Protein AF-A0A4Q4W557-F1 (afdb_monomer_lite)

Sequence (252 aa):
MGNPMLKGLLASLAVTHQTFASQSTYNLTLHLPSQRPTWAQKLSPHLAGFSLETDRWPDWAGWEIGKPNEFFNQLLLNFAERTGHMPFLRVGANFEDRGSVDLGLQVMNATYPDPTDNVPNPEADHIYIGRDWYALLGNLPAGTPFMWGLNLKYLDKAETVAHARLLAQAFQGERANLTKHVKLANVEIGNEPDFYDPTRSGIQGPYGKPLNNLIFDLNIYVGNWCFQVLTAGTSRLQMLPRTAFIQEPSFI

Secondary structure (DSSP, 8-state):
---------------------------PPP---SS--TTPPPPPTTSSEEEEESTTHHHHH-SBTTB--HHHHHHHHHHHHHHSSPPEEEEESGGGGTEEE-TTSSSEEEE-PPPBTTBSSPPPSEEEE-TTTGGGGGGSPTT-EEEEEE---TT-HHHHHHHHHHHHHHHTSTTHHHHTTSEEEEEEESS-GGG-STT--STTS------TT----HHHHSTTEEEE---SS----EEEEGGG---PPPP-

Structure (mmCIF, N/CA/C/O backbone):
data_AF-A0A4Q4W557-F1
#
_entry.id   AF-A0A4Q4W557-F1
#
loop_
_atom_site.group_PDB
_atom_site.id
_atom_site.type_symbol
_atom_site.label_atom_id
_atom_site.label_alt_id
_atom_site.label_comp_id
_atom_site.label_asym_id
_atom_site.label_entity_id
_atom_site.label_seq_id
_atom_site.pdbx_PDB_ins_code
_atom_site.Cartn_x
_atom_site.Cartn_y
_atom_site.Cartn_z
_atom_site.occupancy
_atom_site.B_iso_or_equiv
_atom_site.auth_seq_id
_atom_site.auth_comp_id
_atom_site.auth_asym_id
_atom_site.auth_atom_id
_atom_site.pdbx_PDB_model_num
ATOM 1 N N . MET A 1 1 ? 61.981 75.954 0.471 1.00 42.72 1 MET A N 1
ATOM 2 C CA . MET A 1 1 ? 60.928 75.003 0.888 1.00 42.72 1 MET A CA 1
ATOM 3 C C . MET A 1 1 ? 60.300 74.430 -0.372 1.00 42.72 1 MET A C 1
ATOM 5 O O . MET A 1 1 ? 59.695 75.184 -1.115 1.00 42.72 1 MET A O 1
ATOM 9 N N . GLY A 1 2 ? 60.534 73.149 -0.657 1.00 39.25 2 GLY A N 1
ATOM 10 C CA . GLY A 1 2 ? 60.068 72.463 -1.868 1.00 39.25 2 GLY A CA 1
ATOM 11 C C . GLY A 1 2 ? 60.659 71.056 -1.907 1.00 39.25 2 GLY A C 1
ATOM 12 O O . GLY A 1 2 ? 61.724 70.850 -2.474 1.00 39.25 2 GLY A O 1
ATOM 13 N N . ASN A 1 3 ? 60.025 70.148 -1.163 1.00 35.88 3 ASN A N 1
ATOM 14 C CA . ASN A 1 3 ? 60.397 68.738 -0.976 1.00 35.88 3 ASN A CA 1
ATOM 15 C C . ASN A 1 3 ? 59.994 67.899 -2.226 1.00 35.88 3 ASN A C 1
ATOM 17 O O . ASN A 1 3 ? 59.341 68.442 -3.114 1.00 35.88 3 ASN A O 1
ATOM 21 N N . PRO A 1 4 ? 60.391 66.620 -2.368 1.00 45.53 4 PRO A N 1
ATOM 22 C CA . PRO A 1 4 ? 61.105 66.098 -3.524 1.00 45.53 4 PRO A CA 1
ATOM 23 C C . PRO A 1 4 ? 60.254 65.092 -4.330 1.00 45.53 4 PRO A C 1
ATOM 25 O O . PRO A 1 4 ? 59.098 64.827 -4.021 1.00 45.53 4 PRO A O 1
ATOM 28 N N . MET A 1 5 ? 60.895 64.443 -5.304 1.00 36.19 5 MET A N 1
ATOM 29 C CA . MET A 1 5 ? 60.493 63.154 -5.890 1.00 36.19 5 MET A CA 1
ATOM 30 C C . MET A 1 5 ? 59.328 63.173 -6.884 1.00 36.19 5 MET A C 1
ATOM 32 O O . MET A 1 5 ? 58.249 62.634 -6.658 1.00 36.19 5 MET A O 1
ATOM 36 N N . LEU A 1 6 ? 59.663 63.612 -8.095 1.00 48.44 6 LEU A N 1
ATOM 37 C CA . LEU A 1 6 ? 59.159 62.984 -9.308 1.00 48.44 6 LEU A CA 1
ATOM 38 C C . LEU A 1 6 ? 59.781 61.573 -9.412 1.00 48.44 6 LEU A C 1
ATOM 40 O O . LEU A 1 6 ? 60.902 61.408 -9.891 1.00 48.44 6 LEU A O 1
ATOM 44 N N . LYS A 1 7 ? 59.086 60.550 -8.910 1.00 41.06 7 LYS A N 1
ATOM 45 C CA . LYS A 1 7 ? 59.353 59.143 -9.241 1.00 41.06 7 LYS A CA 1
ATOM 46 C C . LYS A 1 7 ? 58.040 58.514 -9.673 1.00 41.06 7 LYS A C 1
ATOM 48 O O . LYS A 1 7 ? 57.181 58.222 -8.848 1.00 41.06 7 LYS A O 1
ATOM 53 N N . GLY A 1 8 ? 57.894 58.352 -10.986 1.00 46.44 8 GLY A N 1
ATOM 54 C CA . GLY A 1 8 ? 56.830 57.553 -11.568 1.00 46.44 8 GLY A CA 1
ATOM 55 C C . GLY A 1 8 ? 56.929 56.131 -11.034 1.00 46.44 8 GLY A C 1
ATOM 56 O O . GLY A 1 8 ? 57.924 55.446 -11.264 1.00 46.44 8 GLY A O 1
ATOM 57 N N . LEU A 1 9 ? 55.907 55.711 -10.297 1.00 38.16 9 LEU A N 1
ATOM 58 C CA . LEU A 1 9 ? 55.717 54.323 -9.921 1.00 38.16 9 LEU A CA 1
ATOM 59 C C . LEU A 1 9 ? 54.581 53.783 -10.790 1.00 38.16 9 LEU A C 1
ATOM 61 O O . LEU A 1 9 ? 53.408 54.070 -10.564 1.00 38.16 9 LEU A O 1
ATOM 65 N N . LEU A 1 10 ? 54.957 53.032 -11.824 1.00 42.47 10 LEU A N 1
ATOM 66 C CA . LEU A 1 10 ? 54.070 52.109 -12.519 1.00 42.47 10 LEU A CA 1
ATOM 67 C C . LEU A 1 10 ? 53.635 51.048 -11.501 1.00 42.47 10 LEU A C 1
ATOM 69 O O . LEU A 1 10 ? 54.368 50.098 -11.242 1.00 42.47 10 LEU A O 1
ATOM 73 N N . ALA A 1 11 ? 52.465 51.222 -10.891 1.00 45.81 11 ALA A N 1
ATOM 74 C CA . ALA A 1 11 ? 51.825 50.150 -10.144 1.00 45.81 11 ALA A CA 1
ATOM 75 C C . ALA A 1 11 ? 51.096 49.253 -11.150 1.00 45.81 11 ALA A C 1
ATOM 77 O O . ALA A 1 11 ? 49.978 49.526 -11.581 1.00 45.81 11 ALA A O 1
ATOM 78 N N . SER A 1 12 ? 51.790 48.201 -11.568 1.00 43.91 12 SER A N 1
ATOM 79 C CA . SER A 1 12 ? 51.242 47.058 -12.286 1.00 43.91 12 SER A CA 1
ATOM 80 C C . SER A 1 12 ? 50.041 46.485 -11.530 1.00 43.91 12 SER A C 1
ATOM 82 O O . SER A 1 12 ? 50.202 45.893 -10.461 1.00 43.91 12 SER A O 1
ATOM 84 N N . LEU A 1 13 ? 48.843 46.638 -12.096 1.00 43.19 13 LEU A N 1
ATOM 85 C CA . LEU A 1 13 ? 47.657 45.898 -11.679 1.00 43.19 13 LEU A CA 1
ATOM 86 C C . LEU A 1 13 ? 47.829 44.454 -12.171 1.00 43.19 13 LEU A C 1
ATOM 88 O O . LEU A 1 13 ? 47.444 44.098 -13.284 1.00 43.19 13 LEU A O 1
ATOM 92 N N . ALA A 1 14 ? 48.502 43.629 -11.372 1.00 50.22 14 ALA A N 1
ATOM 93 C CA . ALA A 1 14 ? 48.546 42.197 -11.606 1.00 50.22 14 ALA A CA 1
ATOM 94 C C . ALA A 1 14 ? 47.144 41.640 -11.330 1.00 50.22 14 ALA A C 1
ATOM 96 O O . ALA A 1 14 ? 46.758 41.431 -10.182 1.00 50.22 14 ALA A O 1
ATOM 97 N N . VAL A 1 15 ? 46.367 41.433 -12.394 1.00 52.81 15 VAL A N 1
ATOM 98 C CA . VAL A 1 15 ? 45.179 40.583 -12.354 1.00 52.81 15 VAL A CA 1
ATOM 99 C C . VAL A 1 15 ? 45.666 39.192 -11.965 1.00 52.81 15 VAL A C 1
ATOM 101 O O . VAL A 1 15 ? 46.289 38.494 -12.769 1.00 52.81 15 VAL A O 1
ATOM 104 N N . THR A 1 16 ? 45.417 38.800 -10.718 1.00 52.28 16 THR A N 1
ATOM 105 C CA . THR A 1 16 ? 45.519 37.412 -10.283 1.00 52.28 16 THR A CA 1
ATOM 106 C C . THR A 1 16 ? 44.503 36.613 -11.090 1.00 52.28 16 THR A C 1
ATOM 108 O O . THR A 1 16 ? 43.326 36.528 -10.751 1.00 52.28 16 THR A O 1
ATOM 111 N N . HIS A 1 17 ? 44.960 36.042 -12.205 1.00 51.81 17 HIS A N 1
ATOM 112 C CA . HIS A 1 17 ? 44.262 34.945 -12.850 1.00 51.81 17 HIS A CA 1
ATOM 113 C C . HIS A 1 17 ? 44.222 33.822 -11.821 1.00 51.81 17 HIS A C 1
ATOM 115 O O . HIS A 1 17 ? 45.239 33.181 -11.553 1.00 51.81 17 HIS A O 1
ATOM 121 N N . GLN A 1 18 ? 43.061 33.625 -11.198 1.00 56.09 18 GLN A N 1
ATOM 122 C CA . GLN A 1 18 ? 42.782 32.380 -10.507 1.00 56.09 18 GLN A CA 1
ATOM 123 C C . GLN A 1 18 ? 42.937 31.289 -11.563 1.00 56.09 18 GLN A C 1
ATOM 125 O O . GLN A 1 18 ? 42.138 31.184 -12.493 1.00 56.09 18 GLN A O 1
ATOM 130 N N . THR A 1 19 ? 44.025 30.532 -11.478 1.00 56.84 19 THR A N 1
ATOM 131 C CA . THR A 1 19 ? 44.186 29.313 -12.253 1.00 56.84 19 THR A CA 1
ATOM 132 C C . THR A 1 19 ? 43.082 28.383 -11.786 1.00 56.84 19 THR A C 1
ATOM 134 O O . THR A 1 19 ? 43.175 27.810 -10.700 1.00 56.84 19 THR A O 1
ATOM 137 N N . PHE A 1 20 ? 42.013 28.278 -12.573 1.00 61.34 20 PHE A N 1
ATOM 138 C CA . PHE A 1 20 ? 41.072 27.178 -12.450 1.00 61.34 20 PHE A CA 1
ATOM 139 C C . PHE A 1 20 ? 41.903 25.897 -12.433 1.00 61.34 20 PHE A C 1
ATOM 141 O O . PHE A 1 20 ? 42.689 25.650 -13.352 1.00 61.34 20 PHE A O 1
ATOM 148 N N . ALA A 1 21 ? 41.810 25.142 -11.338 1.00 62.78 21 ALA A N 1
ATOM 149 C CA . ALA A 1 21 ? 42.475 23.858 -11.226 1.00 62.78 21 ALA A CA 1
ATOM 150 C C . ALA A 1 21 ? 42.093 23.026 -12.454 1.00 62.78 21 ALA A C 1
ATOM 152 O O . ALA A 1 21 ? 40.910 22.901 -12.772 1.00 62.78 21 ALA A O 1
ATOM 153 N N . SER A 1 22 ? 43.100 22.512 -13.162 1.00 63.03 22 SER A N 1
ATOM 154 C CA . SER A 1 22 ? 42.899 21.614 -14.295 1.00 63.03 22 SER A CA 1
ATOM 155 C C . SER A 1 22 ? 42.067 20.429 -13.812 1.00 63.03 22 SER A C 1
ATOM 157 O O . SER A 1 22 ? 42.543 19.598 -13.033 1.00 63.03 22 SER A O 1
ATOM 159 N N . GLN A 1 23 ? 40.792 20.404 -14.197 1.00 66.31 23 GLN A N 1
ATOM 160 C CA . GLN A 1 23 ? 39.881 19.332 -13.843 1.00 66.31 23 GLN A CA 1
ATOM 161 C C . GLN A 1 23 ? 40.427 18.074 -14.515 1.00 66.31 23 GLN A C 1
ATOM 163 O O . GLN A 1 23 ? 40.502 17.995 -15.739 1.00 66.31 23 GLN A O 1
ATOM 168 N N . SER A 1 24 ? 40.911 17.128 -13.712 1.00 72.88 24 SER A N 1
ATOM 169 C CA . SER A 1 24 ? 41.521 15.907 -14.227 1.00 72.88 24 SER A CA 1
ATOM 170 C C . SER A 1 24 ? 40.472 15.137 -15.028 1.00 72.88 24 SER A C 1
ATOM 172 O O . SER A 1 24 ? 39.503 14.626 -14.473 1.00 72.88 24 SER A O 1
ATOM 174 N N . THR A 1 25 ? 40.633 15.098 -16.348 1.00 75.62 25 THR A N 1
ATOM 175 C CA . THR A 1 25 ? 39.776 14.316 -17.237 1.00 75.62 25 THR A CA 1
ATOM 176 C C . THR A 1 25 ? 40.202 12.858 -17.158 1.00 75.62 25 THR A C 1
ATOM 178 O O . THR A 1 25 ? 41.288 12.499 -17.616 1.00 75.62 25 THR A O 1
ATOM 181 N N . TYR A 1 26 ? 39.357 12.012 -16.578 1.00 79.75 26 TYR A N 1
ATOM 182 C CA . TYR A 1 26 ? 39.556 10.568 -16.583 1.00 79.75 26 TYR A CA 1
ATOM 183 C C . TYR A 1 26 ? 38.830 9.965 -17.785 1.00 79.75 26 TYR A C 1
ATOM 185 O O . TYR A 1 26 ? 37.609 10.056 -17.890 1.00 79.75 26 TYR A O 1
ATOM 193 N N . ASN A 1 27 ? 39.579 9.324 -18.683 1.00 82.94 27 ASN A N 1
ATOM 194 C CA . ASN A 1 27 ? 39.002 8.541 -19.772 1.00 82.94 27 ASN A CA 1
ATOM 195 C C . ASN A 1 27 ? 38.704 7.128 -19.264 1.00 82.94 27 ASN A C 1
ATOM 197 O O . ASN A 1 27 ? 39.602 6.294 -19.158 1.00 82.94 27 ASN A O 1
ATOM 201 N N . LEU A 1 28 ? 37.439 6.862 -18.945 1.00 87.75 28 LEU A N 1
ATOM 202 C CA . LEU A 1 28 ? 36.960 5.524 -18.610 1.00 87.75 28 LEU A CA 1
ATOM 203 C C . LEU A 1 28 ? 36.432 4.841 -19.875 1.00 87.75 28 LEU A C 1
ATOM 205 O O . LEU A 1 28 ? 35.472 5.308 -20.481 1.00 87.75 28 LEU A O 1
ATOM 209 N N . THR A 1 29 ? 37.034 3.714 -20.255 1.00 90.50 29 THR A N 1
ATOM 210 C CA . THR A 1 29 ? 36.484 2.838 -21.300 1.00 90.50 29 THR A CA 1
ATOM 211 C C . THR A 1 29 ? 35.717 1.700 -20.638 1.00 90.50 29 THR A C 1
ATOM 213 O O . THR A 1 29 ? 36.294 0.905 -19.899 1.00 90.50 29 THR A O 1
ATOM 216 N N . LEU A 1 30 ? 34.411 1.621 -20.894 1.00 89.19 30 LEU A N 1
ATOM 217 C CA . LEU A 1 30 ? 33.560 0.523 -20.439 1.00 89.19 30 LEU A CA 1
ATOM 218 C C . LEU A 1 30 ? 33.470 -0.537 -21.541 1.00 89.19 30 LEU A C 1
ATOM 220 O O . LEU A 1 30 ? 32.957 -0.269 -22.626 1.00 89.19 30 LEU A O 1
ATOM 224 N N . HIS A 1 31 ? 33.942 -1.750 -21.260 1.00 88.50 31 HIS A N 1
ATOM 225 C CA . HIS A 1 31 ? 33.775 -2.893 -22.156 1.00 88.50 31 HIS A CA 1
ATOM 226 C C . HIS A 1 31 ? 32.487 -3.637 -21.798 1.00 88.50 31 HIS A C 1
ATOM 228 O O . HIS A 1 31 ? 32.421 -4.322 -20.778 1.00 88.50 31 HIS A O 1
ATOM 234 N N . LEU A 1 32 ? 31.459 -3.508 -22.637 1.00 89.94 32 LEU A N 1
ATOM 235 C CA . LEU A 1 32 ? 30.237 -4.295 -22.494 1.00 89.94 32 LEU A CA 1
ATOM 236 C C . LEU A 1 32 ? 30.450 -5.679 -23.126 1.00 89.94 32 LEU A C 1
ATOM 238 O O . LEU A 1 32 ? 30.915 -5.757 -24.266 1.00 89.94 32 LEU A O 1
ATOM 242 N N . PRO A 1 33 ? 30.131 -6.777 -22.422 1.00 90.44 33 PRO A N 1
ATOM 243 C CA . PRO A 1 33 ? 30.265 -8.107 -22.991 1.00 90.44 33 PRO A CA 1
ATOM 244 C C . PRO A 1 33 ? 29.275 -8.283 -24.152 1.00 90.44 33 PRO A C 1
ATOM 246 O O . PRO A 1 33 ? 28.110 -7.901 -24.056 1.00 90.44 33 PRO A O 1
ATOM 249 N N . SER A 1 34 ? 29.729 -8.890 -25.251 1.00 91.94 34 SER A N 1
ATOM 250 C CA . SER A 1 34 ? 28.906 -9.143 -26.447 1.00 91.94 34 SER A CA 1
ATOM 251 C C . SER A 1 34 ? 27.849 -10.234 -26.245 1.00 91.94 34 SER A C 1
ATOM 253 O O . SER A 1 34 ? 26.964 -10.409 -27.080 1.00 91.94 34 SER A O 1
ATOM 255 N N . GLN A 1 35 ? 27.929 -10.970 -25.135 1.00 93.75 35 GLN A N 1
ATOM 256 C CA . GLN A 1 35 ? 26.964 -11.978 -24.717 1.00 93.75 35 GLN A CA 1
ATOM 257 C C . GLN A 1 35 ? 26.662 -11.821 -23.230 1.00 93.75 35 GLN A C 1
ATOM 259 O O . GLN A 1 35 ? 27.504 -11.364 -22.456 1.00 93.75 35 GLN A O 1
ATOM 264 N N . ARG A 1 36 ? 25.458 -12.233 -22.817 1.00 91.31 36 ARG A N 1
ATOM 265 C CA . ARG A 1 36 ? 25.082 -12.272 -21.401 1.00 91.31 36 ARG A CA 1
ATOM 266 C C . ARG A 1 36 ? 26.045 -13.210 -20.651 1.00 91.31 36 ARG A C 1
ATOM 268 O O . ARG A 1 36 ? 26.082 -14.392 -20.991 1.00 91.31 36 ARG A O 1
ATOM 275 N N . PRO A 1 37 ? 26.776 -12.733 -19.628 1.00 93.75 37 PRO A N 1
ATOM 276 C CA . PRO A 1 37 ? 27.611 -13.602 -18.803 1.00 93.75 37 PRO A CA 1
ATOM 277 C C . PRO A 1 37 ? 26.788 -14.708 -18.129 1.00 93.75 37 PRO A C 1
ATOM 279 O O . PRO A 1 37 ? 25.629 -14.492 -17.783 1.00 93.75 37 PRO A O 1
ATOM 282 N N . THR A 1 38 ? 27.384 -15.876 -17.882 1.00 94.69 38 THR A N 1
ATOM 283 C CA . THR A 1 38 ? 26.690 -17.030 -17.270 1.00 94.69 38 THR A CA 1
ATOM 284 C C . THR A 1 38 ? 26.173 -16.762 -15.855 1.00 94.69 38 THR A C 1
ATOM 286 O O . THR A 1 38 ? 25.209 -17.388 -15.428 1.00 94.69 38 THR A O 1
ATOM 289 N N . TRP A 1 39 ? 26.782 -15.813 -15.143 1.00 92.12 39 TRP A N 1
ATOM 290 C CA . TRP A 1 39 ? 26.371 -15.373 -13.807 1.00 92.12 39 TRP A CA 1
ATOM 291 C C . TRP A 1 39 ? 25.297 -14.276 -13.822 1.00 92.12 39 TRP A C 1
ATOM 293 O O . TRP A 1 39 ? 24.746 -13.948 -12.773 1.00 92.12 39 TRP A O 1
ATOM 303 N N . ALA A 1 40 ? 24.999 -13.676 -14.979 1.00 93.44 40 ALA A N 1
ATOM 304 C CA . ALA A 1 40 ? 24.043 -12.580 -15.051 1.00 93.44 40 ALA A CA 1
ATOM 305 C C . ALA A 1 40 ? 22.606 -13.103 -14.919 1.00 93.44 40 ALA A C 1
ATOM 307 O O . ALA A 1 40 ? 22.159 -13.967 -15.678 1.00 93.44 40 ALA A O 1
ATOM 308 N N . GLN A 1 41 ? 21.863 -12.535 -13.971 1.00 90.94 41 GLN A N 1
ATOM 309 C CA . GLN A 1 41 ? 20.463 -12.868 -13.736 1.00 90.94 41 GLN A CA 1
ATOM 310 C C . GLN A 1 41 ? 19.528 -11.973 -14.551 1.00 90.94 41 GLN A C 1
ATOM 312 O O . GLN A 1 41 ? 19.889 -10.876 -14.982 1.00 90.94 41 GLN A O 1
ATOM 317 N N . LYS A 1 42 ? 18.299 -12.449 -14.773 1.00 88.12 42 LYS A N 1
ATOM 318 C CA . LYS A 1 42 ? 17.246 -11.601 -15.337 1.00 88.12 42 LYS A CA 1
ATOM 319 C C . LYS A 1 42 ? 16.870 -10.535 -14.315 1.00 88.12 42 LYS A C 1
ATOM 321 O O . LYS A 1 42 ? 16.647 -10.850 -13.150 1.00 88.12 42 LYS A O 1
ATOM 326 N N . LEU A 1 43 ? 16.757 -9.297 -14.779 1.00 86.81 43 LEU A N 1
ATOM 327 C CA . LEU A 1 43 ? 16.233 -8.213 -13.967 1.00 86.81 43 LEU A CA 1
ATOM 328 C C . LEU A 1 43 ? 14.740 -8.440 -13.713 1.00 86.81 43 LEU A C 1
ATOM 330 O O . LEU A 1 43 ? 14.006 -8.814 -14.631 1.00 86.81 43 LEU A O 1
ATOM 334 N N . SER A 1 44 ? 14.300 -8.226 -12.473 1.00 85.19 44 SER A N 1
ATOM 335 C CA . SER A 1 44 ? 12.877 -8.282 -12.139 1.00 85.19 44 SER A CA 1
ATOM 336 C C . SER A 1 44 ? 12.116 -7.193 -12.905 1.00 85.19 44 SER A C 1
ATOM 338 O O . SER A 1 44 ? 12.572 -6.047 -12.917 1.00 85.19 44 SER A O 1
ATOM 340 N N . PRO A 1 45 ? 10.938 -7.493 -13.484 1.00 79.94 45 PRO A N 1
ATOM 341 C CA . PRO A 1 45 ? 10.076 -6.465 -14.067 1.00 79.94 45 PRO A CA 1
ATOM 342 C C . PRO A 1 45 ? 9.518 -5.490 -13.016 1.00 79.94 45 PRO A C 1
ATOM 344 O O . PRO A 1 45 ? 9.019 -4.430 -13.370 1.00 79.94 45 PRO A O 1
ATOM 347 N N . HIS A 1 46 ? 9.628 -5.824 -11.726 1.00 81.25 46 HIS A N 1
ATOM 348 C CA . HIS A 1 46 ? 9.174 -5.003 -10.602 1.00 81.25 46 HIS A CA 1
ATOM 349 C C . HIS A 1 46 ? 10.315 -4.226 -9.926 1.00 81.25 46 HIS A C 1
ATOM 351 O O . HIS A 1 46 ? 10.221 -3.916 -8.744 1.00 81.25 46 HIS A O 1
ATOM 357 N N . LEU A 1 47 ? 11.416 -3.940 -10.636 1.00 81.94 47 LEU A N 1
ATOM 358 C CA . LEU A 1 47 ? 12.516 -3.144 -10.069 1.00 81.94 47 LEU A CA 1
ATOM 359 C C . LEU A 1 47 ? 12.056 -1.737 -9.658 1.00 81.94 47 LEU A C 1
ATOM 361 O O . LEU A 1 47 ? 12.582 -1.167 -8.707 1.00 81.94 47 LEU A O 1
ATOM 365 N N . ALA A 1 48 ? 11.086 -1.184 -10.382 1.00 85.94 48 ALA A N 1
ATOM 366 C CA . ALA A 1 48 ? 10.487 0.099 -10.073 1.00 85.94 48 ALA A CA 1
ATOM 367 C C . ALA A 1 48 ? 9.025 -0.098 -9.645 1.00 85.94 48 ALA A C 1
ATOM 369 O O . ALA A 1 48 ? 8.267 -0.860 -10.252 1.00 85.94 48 ALA A O 1
ATOM 370 N N . GLY A 1 49 ? 8.659 0.584 -8.567 1.00 91.25 49 GLY A N 1
ATOM 371 C CA . GLY A 1 49 ? 7.371 0.489 -7.898 1.00 91.25 49 GLY A CA 1
ATOM 372 C C . GLY A 1 49 ? 7.175 1.676 -6.963 1.00 91.25 49 GLY A C 1
ATOM 373 O O . GLY A 1 49 ? 8.020 2.571 -6.905 1.00 91.25 49 GLY A O 1
ATOM 374 N N . PHE A 1 50 ? 6.065 1.679 -6.235 1.00 94.25 50 PHE A N 1
ATOM 375 C CA . PHE A 1 50 ? 5.736 2.742 -5.288 1.00 94.25 50 PHE A CA 1
ATOM 376 C C . PHE A 1 50 ? 5.706 2.186 -3.870 1.00 94.25 50 PHE A C 1
ATOM 378 O O . PHE A 1 50 ? 5.145 1.118 -3.640 1.00 94.25 50 PHE A O 1
ATOM 385 N N . SER A 1 51 ? 6.279 2.930 -2.926 1.00 93.88 51 SER A N 1
ATOM 386 C CA . SER A 1 51 ? 5.984 2.770 -1.503 1.00 93.88 51 SER A CA 1
ATOM 387 C C . SER A 1 51 ? 5.029 3.888 -1.108 1.00 93.88 51 SER A C 1
ATOM 389 O O . SER A 1 51 ? 5.334 5.053 -1.355 1.00 93.88 51 SER A O 1
ATOM 391 N N . LEU A 1 52 ? 3.877 3.533 -0.549 1.00 94.50 52 LEU A N 1
ATOM 392 C CA . LEU A 1 52 ? 2.814 4.459 -0.173 1.00 94.50 52 LEU A CA 1
ATOM 393 C C . LEU A 1 52 ? 2.570 4.368 1.331 1.00 94.50 52 LEU A C 1
ATOM 395 O O . LEU A 1 52 ? 2.477 3.268 1.881 1.00 94.50 52 LEU A O 1
ATOM 399 N N . GLU A 1 53 ? 2.431 5.528 1.964 1.00 91.12 53 GLU A N 1
ATOM 400 C CA . GLU A 1 53 ? 1.981 5.625 3.350 1.00 91.12 53 GLU A CA 1
ATOM 401 C C . GLU A 1 53 ? 0.524 5.174 3.461 1.00 91.12 53 GLU A C 1
ATOM 403 O O . GLU A 1 53 ? -0.334 5.536 2.645 1.00 91.12 53 GLU A O 1
ATOM 408 N N . THR A 1 54 ? 0.243 4.374 4.488 1.00 91.06 54 THR A N 1
ATOM 409 C CA . THR A 1 54 ? -1.120 3.910 4.778 1.00 91.06 54 THR A CA 1
ATOM 410 C C . THR A 1 54 ? -2.026 5.028 5.275 1.00 91.06 54 THR A C 1
ATOM 412 O O . THR A 1 54 ? -3.239 4.913 5.111 1.00 91.06 54 THR A O 1
ATOM 415 N N . ASP A 1 55 ? -1.485 6.113 5.835 1.00 91.94 55 ASP A N 1
ATOM 416 C CA . ASP A 1 55 ? -2.297 7.148 6.472 1.00 91.94 55 ASP A CA 1
ATOM 417 C C . ASP A 1 55 ? -3.257 7.862 5.514 1.00 91.94 55 ASP A C 1
ATOM 419 O O . ASP A 1 55 ? -4.388 8.186 5.871 1.00 91.94 55 ASP A O 1
ATOM 423 N N . ARG A 1 56 ? -2.849 7.987 4.254 1.00 92.44 56 ARG A N 1
ATOM 424 C CA . ARG A 1 56 ? -3.618 8.606 3.171 1.00 92.44 56 ARG A CA 1
ATOM 425 C C . ARG A 1 56 ? -4.101 7.608 2.135 1.00 92.44 56 ARG A C 1
ATOM 427 O O . ARG A 1 56 ? -4.285 7.960 0.974 1.00 92.44 56 ARG A O 1
ATOM 434 N N . TRP A 1 57 ? -4.311 6.349 2.515 1.00 95.19 57 TRP A N 1
ATOM 435 C CA . TRP A 1 57 ? -4.721 5.317 1.559 1.00 95.19 57 TRP A CA 1
ATOM 436 C C . TRP A 1 57 ? -5.893 5.727 0.636 1.00 95.19 57 TRP A C 1
ATOM 438 O O . TRP A 1 57 ? -5.785 5.507 -0.575 1.00 95.19 57 TRP A O 1
ATOM 448 N N . PRO A 1 58 ? -6.967 6.386 1.120 1.00 96.50 58 PRO A N 1
ATOM 449 C CA . PRO A 1 58 ? -8.064 6.801 0.250 1.00 96.50 58 PRO A CA 1
ATOM 450 C C . PRO A 1 58 ? -7.717 7.935 -0.718 1.00 96.50 58 PRO A C 1
ATOM 452 O O . PRO A 1 58 ? -8.371 8.056 -1.751 1.00 96.50 58 PRO A O 1
ATOM 455 N N . ASP A 1 59 ? -6.664 8.716 -0.465 1.00 96.12 59 ASP A N 1
ATOM 456 C CA . ASP A 1 59 ? -6.167 9.684 -1.448 1.00 96.12 59 ASP A CA 1
ATOM 457 C C . ASP A 1 59 ? -5.561 8.972 -2.660 1.00 96.12 59 ASP A C 1
ATOM 459 O O . ASP A 1 59 ? -5.638 9.484 -3.772 1.00 96.12 59 ASP A O 1
ATOM 463 N N . TRP A 1 60 ? -5.018 7.764 -2.485 1.00 97.19 60 TRP A N 1
ATOM 464 C CA . TRP A 1 60 ? -4.477 6.951 -3.577 1.00 97.19 60 TRP A CA 1
ATOM 465 C C . TRP A 1 60 ? -5.551 6.096 -4.247 1.00 97.19 60 TRP A C 1
ATOM 467 O O . TRP A 1 60 ? -5.642 6.058 -5.470 1.00 97.19 60 TRP A O 1
ATOM 477 N N . ALA A 1 61 ? -6.371 5.401 -3.460 1.00 97.50 61 ALA A N 1
ATOM 478 C CA . ALA A 1 61 ? -7.334 4.428 -3.971 1.00 97.50 61 ALA A CA 1
ATOM 479 C C . ALA A 1 61 ? -8.713 5.026 -4.287 1.00 97.50 61 ALA A C 1
ATOM 481 O O . ALA A 1 61 ? -9.510 4.405 -4.988 1.00 97.50 61 ALA A O 1
ATOM 482 N N . GLY A 1 62 ? -9.006 6.229 -3.800 1.00 98.06 62 GLY A N 1
ATOM 483 C CA . GLY A 1 62 ? -10.340 6.818 -3.797 1.00 98.06 62 GLY A CA 1
ATOM 484 C C . GLY A 1 62 ? -11.056 6.620 -2.459 1.00 98.06 62 GLY A C 1
ATOM 485 O O . GLY A 1 62 ? -10.844 5.638 -1.749 1.00 98.06 62 GLY A O 1
ATOM 486 N N . TRP A 1 63 ? -11.930 7.571 -2.127 1.00 97.12 63 TRP A N 1
ATOM 487 C CA . TRP A 1 63 ? -12.595 7.667 -0.823 1.00 97.12 63 TRP A CA 1
ATOM 488 C C . TRP A 1 63 ? -13.772 6.709 -0.626 1.00 97.12 63 TRP A C 1
ATOM 490 O O . TRP A 1 63 ? -14.270 6.576 0.488 1.00 97.12 63 TRP A O 1
ATOM 500 N N . GLU A 1 64 ? -14.215 6.023 -1.679 1.00 97.69 64 GLU A N 1
ATOM 501 C CA . GLU A 1 64 ? -15.328 5.076 -1.628 1.00 97.69 64 GLU A CA 1
ATOM 502 C C . GLU A 1 64 ? -15.109 3.924 -2.619 1.00 97.69 64 GLU A C 1
ATOM 504 O O . GLU A 1 64 ? -14.472 4.080 -3.664 1.00 97.69 64 GLU A O 1
ATOM 509 N N . ILE A 1 65 ? -15.683 2.757 -2.326 1.00 97.56 65 ILE A N 1
ATOM 510 C CA . ILE A 1 65 ? -15.650 1.605 -3.237 1.00 97.56 65 ILE A CA 1
ATOM 511 C C . ILE A 1 65 ? -16.381 1.951 -4.536 1.00 97.56 65 ILE A C 1
ATOM 513 O O . ILE A 1 65 ? -17.510 2.439 -4.518 1.00 97.56 65 ILE A O 1
ATOM 517 N N . GLY A 1 66 ? -15.749 1.659 -5.671 1.00 97.38 66 GLY A N 1
ATOM 518 C CA . GLY A 1 66 ? -16.284 1.968 -6.994 1.00 97.38 66 GLY A CA 1
ATOM 519 C C . GLY A 1 66 ? -16.095 3.427 -7.417 1.00 97.38 66 GLY A C 1
ATOM 520 O O . GLY A 1 66 ? -16.539 3.789 -8.504 1.00 97.38 66 GLY A O 1
ATOM 521 N N . LYS A 1 67 ? -15.426 4.254 -6.601 1.00 98.31 67 LYS A N 1
ATOM 522 C CA . LYS A 1 67 ? -15.038 5.632 -6.932 1.00 98.31 67 LYS A CA 1
ATOM 523 C C . LYS A 1 67 ? -13.509 5.761 -6.917 1.00 98.31 67 LYS A C 1
ATOM 525 O O . LYS A 1 67 ? -12.956 6.287 -5.950 1.00 98.31 67 LYS A O 1
ATOM 530 N N . PRO A 1 68 ? -12.812 5.230 -7.939 1.00 98.25 68 PRO A N 1
ATOM 531 C CA . PRO A 1 68 ? -11.356 5.238 -7.970 1.00 98.25 68 PRO A CA 1
ATOM 532 C C . PRO A 1 68 ? -10.787 6.654 -8.078 1.00 98.25 68 PRO A C 1
ATOM 534 O O . PRO A 1 68 ? -11.397 7.532 -8.688 1.00 98.25 68 PRO A O 1
ATOM 537 N N . ASN A 1 69 ? -9.572 6.858 -7.566 1.00 98.50 69 ASN A N 1
ATOM 538 C CA . ASN A 1 69 ? -8.781 8.021 -7.955 1.00 98.50 69 ASN A CA 1
ATOM 539 C C . ASN A 1 69 ? -8.284 7.832 -9.400 1.00 98.50 69 ASN A C 1
ATOM 541 O O . ASN A 1 69 ? -7.333 7.093 -9.666 1.00 98.50 69 ASN A O 1
ATOM 545 N N . GLU A 1 70 ? -8.928 8.521 -10.341 1.00 98.38 70 GLU A N 1
ATOM 546 C CA . GLU A 1 70 ? -8.606 8.436 -11.768 1.00 98.38 70 GLU A CA 1
ATOM 547 C C . GLU A 1 70 ? -7.177 8.891 -12.084 1.00 98.38 70 GLU A C 1
ATOM 549 O O . GLU A 1 70 ? -6.515 8.287 -12.928 1.00 98.38 70 GLU A O 1
ATOM 554 N N . PHE A 1 71 ? -6.665 9.906 -11.379 1.00 98.38 71 PHE A N 1
ATOM 555 C CA . PHE A 1 71 ? -5.301 10.391 -11.578 1.00 98.38 71 PHE A CA 1
ATOM 556 C C . PHE A 1 71 ? -4.273 9.321 -11.204 1.00 98.38 71 PHE A C 1
ATOM 558 O O . PHE A 1 71 ? -3.370 9.026 -11.992 1.00 98.38 71 PHE A O 1
ATOM 565 N N . PHE A 1 72 ? -4.423 8.708 -10.027 1.00 98.00 72 PHE A N 1
ATOM 566 C CA . PHE A 1 72 ? -3.501 7.665 -9.585 1.00 98.00 72 PHE A CA 1
ATOM 567 C C . PHE A 1 72 ? -3.582 6.438 -10.497 1.00 98.00 72 PHE A C 1
ATOM 569 O O . PHE A 1 72 ? -2.555 5.947 -10.962 1.00 98.00 72 PHE A O 1
ATOM 576 N N . ASN A 1 73 ? -4.790 6.005 -10.864 1.00 98.56 73 ASN A N 1
ATOM 577 C CA . ASN A 1 73 ? -4.963 4.897 -11.800 1.00 98.56 73 ASN A CA 1
ATOM 578 C C . ASN A 1 73 ? -4.314 5.178 -13.162 1.00 98.56 73 ASN A C 1
ATOM 580 O O . ASN A 1 73 ? -3.618 4.311 -13.691 1.00 98.56 73 ASN A O 1
ATOM 584 N N . GLN A 1 74 ? -4.475 6.385 -13.711 1.00 98.56 74 GLN A N 1
ATOM 585 C CA . GLN A 1 74 ? -3.827 6.764 -14.967 1.00 98.56 74 GLN A CA 1
ATOM 586 C C . GLN A 1 74 ? -2.298 6.749 -14.846 1.00 98.56 74 GLN A C 1
ATOM 588 O O . GLN A 1 74 ? -1.610 6.321 -15.773 1.00 98.56 74 GLN A O 1
ATOM 593 N N . LEU A 1 75 ? -1.751 7.169 -13.705 1.00 97.62 75 LEU A N 1
ATOM 594 C CA . LEU A 1 75 ? -0.317 7.099 -13.431 1.00 97.62 75 LEU A CA 1
ATOM 595 C C . LEU A 1 75 ? 0.182 5.646 -13.445 1.00 97.62 75 LEU A C 1
ATOM 597 O O . LEU A 1 75 ? 1.178 5.355 -14.112 1.00 97.62 75 LEU A O 1
ATOM 601 N N . LEU A 1 76 ? -0.524 4.726 -12.779 1.00 97.38 76 LEU A N 1
ATOM 602 C CA . LEU A 1 76 ? -0.166 3.303 -12.770 1.00 97.38 76 LEU A CA 1
ATOM 603 C C . LEU A 1 76 ? -0.231 2.687 -14.175 1.00 97.38 76 LEU A C 1
ATOM 605 O O . LEU A 1 76 ? 0.660 1.927 -14.554 1.00 97.38 76 LEU A O 1
ATOM 609 N N . LEU A 1 77 ? -1.247 3.045 -14.964 1.00 97.62 77 LEU A N 1
ATOM 610 C CA . LEU A 1 77 ? -1.399 2.578 -16.345 1.00 97.62 77 LEU A CA 1
ATOM 611 C C . LEU A 1 77 ? -0.290 3.113 -17.259 1.00 97.62 77 LEU A C 1
ATOM 613 O O . LEU A 1 77 ? 0.303 2.343 -18.010 1.00 97.62 77 LEU A O 1
ATOM 617 N N . ASN A 1 78 ? 0.057 4.397 -17.146 1.00 96.81 78 ASN A N 1
ATOM 618 C CA . ASN A 1 78 ? 1.165 4.997 -17.894 1.00 96.81 78 ASN A CA 1
ATOM 619 C C . ASN A 1 78 ? 2.507 4.340 -17.542 1.00 96.81 78 ASN A C 1
ATOM 621 O O . ASN A 1 78 ? 3.373 4.161 -18.401 1.00 96.81 78 ASN A O 1
ATOM 625 N N . PHE A 1 79 ? 2.704 3.990 -16.270 1.00 94.81 79 PHE A N 1
ATOM 626 C CA . PHE A 1 79 ? 3.881 3.246 -15.839 1.00 94.81 79 PHE A CA 1
ATOM 627 C C . PHE A 1 79 ? 3.910 1.854 -16.479 1.00 94.81 79 PHE A C 1
ATOM 629 O O . PHE A 1 79 ? 4.946 1.424 -16.996 1.00 94.81 79 PHE A O 1
ATOM 636 N N . ALA A 1 80 ? 2.769 1.164 -16.482 1.00 94.44 80 ALA A N 1
ATOM 637 C CA . ALA A 1 80 ? 2.646 -0.164 -17.062 1.00 94.44 80 ALA A CA 1
ATOM 638 C C . ALA A 1 80 ? 2.887 -0.174 -18.572 1.00 94.44 80 ALA A C 1
ATOM 640 O O . ALA A 1 80 ? 3.594 -1.047 -19.066 1.00 94.44 80 ALA A O 1
ATOM 641 N N . GLU A 1 81 ? 2.388 0.828 -19.294 1.00 95.50 81 GLU A N 1
ATOM 642 C CA . GLU A 1 81 ? 2.649 1.004 -20.725 1.00 95.50 81 GLU A CA 1
ATOM 643 C C . GLU A 1 81 ? 4.154 1.118 -21.019 1.00 95.50 81 GLU A C 1
ATOM 645 O O . GLU A 1 81 ? 4.657 0.535 -21.978 1.00 95.50 81 GLU A O 1
ATOM 650 N N . ARG A 1 82 ? 4.900 1.825 -20.161 1.00 92.19 82 ARG A N 1
ATOM 651 C CA . ARG A 1 82 ? 6.342 2.066 -20.345 1.00 92.19 82 ARG A CA 1
ATOM 652 C C . ARG A 1 82 ? 7.219 0.887 -19.947 1.00 92.19 82 ARG A C 1
ATOM 654 O O . ARG A 1 82 ? 8.302 0.723 -20.502 1.00 92.19 82 ARG A O 1
ATOM 661 N N . THR A 1 83 ? 6.790 0.107 -18.961 1.00 91.06 83 THR A N 1
ATOM 662 C CA . THR A 1 83 ? 7.595 -0.976 -18.370 1.00 91.06 83 THR A CA 1
ATOM 663 C C . THR A 1 83 ? 7.129 -2.372 -18.783 1.00 91.06 83 THR A C 1
ATOM 665 O O . THR A 1 83 ? 7.826 -3.353 -18.530 1.00 91.06 83 THR A O 1
ATOM 668 N N . GLY A 1 84 ? 5.970 -2.474 -19.438 1.00 91.56 84 GLY A N 1
ATOM 669 C CA . GLY A 1 84 ? 5.331 -3.728 -19.836 1.00 91.56 84 GLY A CA 1
ATOM 670 C C . GLY A 1 84 ? 4.580 -4.441 -18.706 1.00 91.56 84 GLY A C 1
ATOM 671 O O . GLY A 1 84 ? 3.974 -5.483 -18.952 1.00 91.56 84 GLY A O 1
ATOM 672 N N . HIS A 1 85 ? 4.604 -3.912 -17.477 1.00 91.81 85 HIS A N 1
ATOM 673 C CA . HIS A 1 85 ? 3.999 -4.536 -16.300 1.00 91.81 85 HIS A CA 1
ATOM 674 C C . HIS A 1 85 ? 3.436 -3.494 -15.335 1.00 91.81 85 HIS A C 1
ATOM 676 O O . HIS A 1 85 ? 4.020 -2.432 -15.152 1.00 91.81 85 HIS A O 1
ATOM 682 N N . MET A 1 86 ? 2.336 -3.822 -14.650 1.00 94.69 86 MET A N 1
ATOM 683 C CA . MET A 1 86 ? 1.836 -2.968 -13.570 1.00 94.69 86 MET A CA 1
ATOM 684 C C . MET A 1 86 ? 2.919 -2.763 -12.494 1.00 94.69 86 MET A C 1
ATOM 686 O O . MET A 1 86 ? 3.583 -3.739 -12.113 1.00 94.69 86 MET A O 1
ATOM 690 N N . PRO A 1 87 ? 3.099 -1.525 -11.992 1.00 95.12 87 PRO A N 1
ATOM 691 C CA . PRO A 1 87 ? 4.042 -1.255 -10.913 1.00 95.12 87 PRO A CA 1
ATOM 692 C C . PRO A 1 87 ? 3.653 -2.044 -9.664 1.00 95.12 87 PRO A C 1
ATOM 694 O O . PRO A 1 87 ? 2.472 -2.176 -9.340 1.00 95.12 87 PRO A O 1
ATOM 697 N N . PHE A 1 88 ? 4.655 -2.550 -8.950 1.00 95.00 88 PHE A N 1
ATOM 698 C CA . PHE A 1 88 ? 4.433 -3.158 -7.643 1.00 95.00 88 PHE A CA 1
ATOM 699 C C . PHE A 1 88 ? 4.222 -2.060 -6.598 1.00 95.00 88 PHE A C 1
ATOM 701 O O . PHE A 1 88 ? 5.004 -1.109 -6.544 1.00 95.00 88 PHE A O 1
ATOM 708 N N . LEU A 1 89 ? 3.177 -2.184 -5.779 1.00 96.19 89 LEU A N 1
ATOM 709 C CA . LEU A 1 89 ? 2.907 -1.252 -4.682 1.00 96.19 89 LEU A CA 1
ATOM 710 C C . LEU A 1 89 ? 3.283 -1.891 -3.344 1.00 96.19 89 LEU A C 1
ATOM 712 O O . LEU A 1 89 ? 2.863 -3.005 -3.056 1.00 96.19 89 LEU A O 1
ATOM 716 N N . ARG A 1 90 ? 4.028 -1.187 -2.498 1.00 95.19 90 ARG A N 1
ATOM 717 C CA . ARG A 1 90 ? 4.158 -1.494 -1.070 1.00 95.19 90 ARG A CA 1
ATOM 718 C C . ARG A 1 90 ? 3.347 -0.454 -0.313 1.00 95.19 90 ARG A C 1
ATOM 720 O O . ARG A 1 90 ? 3.665 0.727 -0.386 1.00 95.19 90 ARG A O 1
ATOM 727 N N . VAL A 1 91 ? 2.285 -0.874 0.360 1.00 95.06 91 VAL A N 1
ATOM 728 C CA . VAL A 1 91 ? 1.426 0.020 1.148 1.00 95.06 91 VAL A CA 1
ATOM 729 C C . VAL A 1 91 ? 1.667 -0.289 2.618 1.00 95.06 91 VAL A C 1
ATOM 731 O O . VAL A 1 91 ? 1.334 -1.386 3.051 1.00 95.06 91 VAL A O 1
ATOM 734 N N . GLY A 1 92 ? 2.276 0.631 3.362 1.00 90.75 92 GLY A N 1
ATOM 735 C CA . GLY A 1 92 ? 2.703 0.389 4.745 1.00 90.75 92 GLY A CA 1
ATOM 736 C C . GLY A 1 92 ? 3.297 1.645 5.372 1.00 90.75 92 GLY A C 1
ATOM 737 O O . GLY A 1 92 ? 2.620 2.677 5.413 1.00 90.75 92 GLY A O 1
ATOM 738 N N . ALA A 1 93 ? 4.567 1.526 5.768 1.00 83.44 93 ALA A N 1
ATOM 739 C CA . ALA A 1 93 ? 5.450 2.576 6.289 1.00 83.44 93 ALA A CA 1
ATOM 740 C C . ALA A 1 93 ? 5.154 2.987 7.739 1.00 83.44 93 ALA A C 1
ATOM 742 O O . ALA A 1 93 ? 4.583 2.193 8.479 1.00 83.44 93 ALA A O 1
ATOM 743 N N . ASN A 1 94 ? 5.609 4.159 8.192 1.00 77.94 94 ASN A N 1
ATOM 744 C CA . ASN A 1 94 ? 5.611 4.520 9.619 1.00 77.94 94 ASN A CA 1
ATOM 745 C C . ASN A 1 94 ? 4.232 4.392 10.269 1.00 77.94 94 ASN A C 1
ATOM 747 O O . ASN A 1 94 ? 4.119 4.056 11.452 1.00 77.94 94 ASN A O 1
ATOM 751 N N . PHE A 1 95 ? 3.182 4.671 9.495 1.00 79.19 95 PHE A N 1
ATOM 752 C CA . PHE A 1 95 ? 1.819 4.621 9.993 1.00 79.19 95 PHE A CA 1
ATOM 753 C C . PHE A 1 95 ? 1.245 3.196 10.094 1.00 79.19 95 PHE A C 1
ATOM 755 O O . PHE A 1 95 ? 0.293 2.977 10.846 1.00 79.19 95 PHE A O 1
ATOM 762 N N . GLU A 1 96 ? 1.845 2.207 9.420 1.00 82.56 96 GLU A N 1
ATOM 763 C CA . GLU A 1 96 ? 1.425 0.799 9.471 1.00 82.56 96 GLU A CA 1
ATOM 764 C C . GLU A 1 96 ? 1.150 0.333 10.906 1.00 82.56 96 GLU A C 1
ATOM 766 O O . GLU A 1 96 ? 0.147 -0.336 11.146 1.00 82.56 96 GLU A O 1
ATOM 771 N N . ASP A 1 97 ? 1.969 0.783 11.862 1.00 80.94 97 ASP A N 1
ATOM 772 C CA . ASP A 1 97 ? 1.945 0.345 13.258 1.00 80.94 97 ASP A CA 1
ATOM 773 C C . ASP A 1 97 ? 1.124 1.215 14.227 1.00 80.94 97 ASP A C 1
ATOM 775 O O . ASP A 1 97 ? 1.180 1.025 15.447 1.00 80.94 97 ASP A O 1
ATOM 779 N N . ARG A 1 98 ? 0.373 2.197 13.709 1.00 80.56 98 ARG A N 1
ATOM 780 C CA . ARG A 1 98 ? -0.347 3.203 14.521 1.00 80.56 98 ARG A CA 1
ATOM 781 C C . ARG A 1 98 ? -1.863 3.221 14.309 1.00 80.56 98 ARG A C 1
ATOM 783 O O . ARG A 1 98 ? -2.574 3.917 15.033 1.00 80.56 98 ARG A O 1
ATOM 790 N N . GLY A 1 99 ? -2.374 2.457 13.345 1.00 84.12 99 GLY A N 1
ATOM 791 C CA . GLY A 1 99 ? -3.809 2.368 13.067 1.00 84.12 99 GLY A CA 1
ATOM 792 C C . GLY A 1 99 ? -4.601 1.624 14.148 1.00 84.12 99 GLY A C 1
ATOM 793 O O . GLY A 1 99 ? -4.055 0.873 14.957 1.00 84.12 99 GLY A O 1
ATOM 794 N N . SER A 1 100 ? -5.914 1.814 14.176 1.00 89.88 100 SER A N 1
ATOM 795 C CA . SER A 1 100 ? -6.831 0.952 14.932 1.00 89.88 100 SER A CA 1
ATOM 796 C C . SER A 1 100 ? -8.083 0.651 14.114 1.00 89.88 100 SER A C 1
ATOM 798 O O . SER A 1 100 ? -8.538 1.484 13.336 1.00 89.88 100 SER A O 1
ATOM 800 N N . VAL A 1 101 ? -8.655 -0.538 14.255 1.00 91.88 101 VAL A N 1
ATOM 801 C CA . VAL A 1 101 ? -9.879 -0.933 13.562 1.00 91.88 101 VAL A CA 1
ATOM 802 C C . VAL A 1 101 ? -11.094 -0.402 14.319 1.00 91.88 101 VAL A C 1
ATOM 804 O O . VAL A 1 101 ? -11.325 -0.747 15.475 1.00 91.88 101 VAL A O 1
ATOM 807 N N . ASP A 1 102 ? -11.935 0.365 13.627 1.00 95.31 102 ASP A N 1
ATOM 808 C CA . ASP A 1 102 ? -13.265 0.764 14.086 1.00 95.31 102 ASP A CA 1
ATOM 809 C C . ASP A 1 102 ? -14.298 0.438 13.002 1.00 95.31 102 ASP A C 1
ATOM 811 O O . ASP A 1 102 ? -14.484 1.162 12.023 1.00 95.31 102 ASP A O 1
ATOM 815 N N . LEU A 1 103 ? -15.012 -0.675 13.183 1.00 95.19 103 LEU A N 1
ATOM 816 C CA . LEU A 1 103 ? -16.022 -1.135 12.225 1.00 95.19 103 LEU A CA 1
ATOM 817 C C . LEU A 1 103 ? -17.320 -0.303 12.247 1.00 95.19 103 LEU A C 1
ATOM 819 O O . LEU A 1 103 ? -18.214 -0.562 11.433 1.00 95.19 103 LEU A O 1
ATOM 823 N N . GLY A 1 104 ? -17.436 0.675 13.152 1.00 96.94 104 GLY A N 1
ATOM 824 C CA . GLY A 1 104 ? -18.449 1.726 13.089 1.00 96.94 104 GLY A CA 1
ATOM 825 C C . GLY A 1 104 ? -18.208 2.696 11.928 1.00 96.94 104 GLY A C 1
ATOM 826 O O . GLY A 1 104 ? -19.160 3.278 11.407 1.00 96.94 104 GLY A O 1
ATOM 827 N N . LEU A 1 105 ? -16.960 2.808 11.462 1.00 97.25 105 LEU A N 1
ATOM 828 C CA . LEU A 1 105 ? -16.586 3.606 10.302 1.00 97.25 105 LEU A CA 1
ATOM 829 C C . LEU A 1 105 ? -16.751 2.821 8.999 1.00 97.25 105 LEU A C 1
ATOM 831 O O . LEU A 1 105 ? -16.564 1.599 8.928 1.00 97.25 105 LEU A O 1
ATOM 835 N N . GLN A 1 106 ? -17.066 3.548 7.926 1.00 96.25 106 GLN A N 1
ATOM 836 C CA . GLN A 1 106 ? -17.088 2.964 6.592 1.00 96.25 106 GLN A CA 1
ATOM 837 C C . GLN A 1 106 ? -15.668 2.772 6.058 1.00 96.25 106 GLN A C 1
ATOM 839 O O . GLN A 1 106 ? -15.269 1.634 5.853 1.00 96.25 106 GLN A O 1
ATOM 844 N N . VAL A 1 107 ? -14.896 3.845 5.873 1.00 96.69 107 VAL A N 1
ATOM 845 C CA . VAL A 1 107 ? -13.546 3.773 5.283 1.00 96.69 107 VAL A CA 1
ATOM 846 C C . VAL A 1 107 ? -12.469 4.093 6.303 1.00 96.69 107 VAL A C 1
ATOM 848 O O . VAL A 1 107 ? -11.666 3.221 6.617 1.00 96.69 107 VAL A O 1
ATOM 851 N N . MET A 1 108 ? -12.442 5.320 6.816 1.00 95.62 108 MET A N 1
ATOM 852 C CA . MET A 1 108 ? -11.462 5.749 7.806 1.00 95.62 108 MET A CA 1
ATOM 853 C C . MET A 1 108 ? -11.925 7.011 8.534 1.00 95.62 108 MET A C 1
ATOM 855 O O . MET A 1 108 ? -12.810 7.718 8.052 1.00 95.62 108 MET A O 1
ATOM 859 N N . ASN A 1 109 ? -11.264 7.321 9.641 1.00 95.44 109 ASN A N 1
ATOM 860 C CA . ASN A 1 109 ? -11.232 8.641 10.255 1.00 95.44 109 ASN A CA 1
ATOM 861 C C . ASN A 1 109 ? -9.801 8.902 10.737 1.00 95.44 109 ASN A C 1
ATOM 863 O O . ASN A 1 109 ? -9.228 8.041 11.401 1.00 95.44 109 ASN A O 1
ATOM 867 N N . ALA A 1 110 ? -9.229 10.054 10.403 1.00 92.19 110 ALA A N 1
ATOM 868 C CA . ALA A 1 110 ? -7.844 10.394 10.711 1.00 92.19 110 ALA A CA 1
ATOM 869 C C . ALA A 1 110 ? -7.738 11.814 11.258 1.00 92.19 110 ALA A C 1
ATOM 871 O O . ALA A 1 110 ? -8.435 12.716 10.793 1.00 92.19 110 ALA A O 1
ATOM 872 N N . THR A 1 111 ? -6.817 12.007 12.198 1.00 92.06 111 THR A N 1
ATOM 873 C CA . THR A 1 111 ? -6.445 13.328 12.706 1.00 92.06 111 THR A CA 1
ATOM 874 C C . THR A 1 111 ? -5.026 13.636 12.264 1.00 92.06 111 THR A C 1
ATOM 876 O O . THR A 1 111 ? -4.122 12.841 12.512 1.00 92.06 111 THR A O 1
ATOM 879 N N . TYR A 1 112 ? -4.837 14.793 11.637 1.00 91.44 112 TYR A N 1
ATOM 880 C CA . TYR A 1 112 ? -3.534 15.281 11.202 1.00 91.44 112 TYR A CA 1
ATOM 881 C C . TYR A 1 112 ? -3.164 16.539 11.992 1.00 91.44 112 TYR A C 1
ATOM 883 O O . TYR A 1 112 ? -4.041 17.384 12.199 1.00 91.44 112 TYR A O 1
ATOM 891 N N . PRO A 1 113 ? -1.893 16.696 12.393 1.00 92.38 113 PRO A N 1
ATOM 892 C CA . PRO A 1 113 ? -1.368 17.976 12.845 1.00 92.38 113 PRO A CA 1
ATOM 893 C C . PRO A 1 113 ? -1.524 19.061 11.778 1.00 92.38 113 PRO A C 1
ATOM 895 O O . PRO A 1 113 ? -1.568 18.771 10.578 1.00 92.38 113 PRO A O 1
ATOM 898 N N . ASP A 1 114 ? -1.522 20.321 12.209 1.00 94.81 114 ASP A N 1
ATOM 899 C CA . ASP A 1 114 ? -1.417 21.439 11.278 1.00 94.81 114 ASP A CA 1
ATOM 900 C C . ASP A 1 114 ? -0.054 21.396 10.556 1.00 94.81 114 ASP A C 1
ATOM 902 O O . ASP A 1 114 ? 0.987 21.220 11.204 1.00 94.81 114 ASP A O 1
ATOM 906 N N . PRO A 1 115 ? -0.025 21.574 9.222 1.00 95.50 115 PRO A N 1
ATOM 907 C CA . PRO A 1 115 ? 1.217 21.712 8.477 1.00 95.50 115 PRO A CA 1
ATOM 908 C C . PRO A 1 115 ? 2.092 22.849 9.006 1.00 95.50 115 PRO A C 1
ATOM 910 O O . PRO A 1 115 ? 1.606 23.919 9.375 1.00 95.50 115 PRO A O 1
ATOM 913 N N . THR A 1 116 ? 3.405 22.646 8.969 1.00 95.25 116 THR A N 1
ATOM 914 C CA . THR A 1 116 ? 4.401 23.679 9.290 1.00 95.25 116 THR A CA 1
ATOM 915 C C . THR A 1 116 ? 5.374 23.849 8.127 1.00 95.25 116 THR A C 1
ATOM 917 O O . THR A 1 116 ? 5.492 22.955 7.293 1.00 95.25 116 THR A O 1
ATOM 920 N N . ASP A 1 117 ? 6.138 24.944 8.091 1.00 95.25 117 ASP A N 1
ATOM 921 C CA . ASP A 1 117 ? 7.163 25.157 7.051 1.00 95.25 117 ASP A CA 1
ATOM 922 C C . ASP A 1 117 ? 8.192 24.011 6.984 1.00 95.25 117 ASP A C 1
ATOM 924 O O . ASP A 1 117 ? 8.707 23.689 5.915 1.00 95.25 117 ASP A O 1
ATOM 928 N N . ASN A 1 118 ? 8.470 23.367 8.124 1.00 94.06 118 ASN A N 1
ATOM 929 C CA . ASN A 1 118 ? 9.402 22.241 8.213 1.00 94.06 118 ASN A CA 1
ATOM 930 C C . ASN A 1 118 ? 8.742 20.889 7.902 1.00 94.06 118 ASN A C 1
ATOM 932 O O . ASN A 1 118 ? 9.428 19.948 7.507 1.00 94.06 118 ASN A O 1
ATOM 936 N N . VAL A 1 119 ? 7.427 20.780 8.103 1.00 90.88 119 VAL A N 1
ATOM 937 C CA . VAL A 1 119 ? 6.636 19.563 7.878 1.00 90.88 119 VAL A CA 1
ATOM 938 C C . VAL A 1 119 ? 5.347 19.956 7.148 1.00 90.88 119 VAL A C 1
ATOM 940 O O . VAL A 1 119 ? 4.287 20.059 7.770 1.00 90.88 119 VAL A O 1
ATOM 943 N N . PRO A 1 120 ? 5.418 20.220 5.831 1.00 91.44 120 PRO A N 1
ATOM 944 C CA . PRO A 1 120 ? 4.263 20.690 5.066 1.00 91.44 120 PRO A CA 1
ATOM 945 C C . PRO A 1 120 ? 3.205 19.598 4.849 1.00 91.44 120 PRO A C 1
ATOM 947 O O . PRO A 1 120 ? 2.060 19.910 4.545 1.00 91.44 120 PRO A O 1
ATOM 950 N N . ASN A 1 121 ? 3.576 18.324 5.010 1.00 89.06 121 ASN A N 1
ATOM 951 C CA . ASN A 1 121 ? 2.679 17.173 4.907 1.00 89.06 121 ASN A CA 1
ATOM 952 C C . ASN A 1 121 ? 2.878 16.274 6.138 1.00 89.06 121 ASN A C 1
ATOM 954 O O . ASN A 1 121 ? 3.639 15.310 6.058 1.00 89.06 121 ASN A O 1
ATOM 958 N N . PRO A 1 122 ? 2.285 16.615 7.294 1.00 90.00 122 PRO A N 1
ATOM 959 C CA . PRO A 1 122 ? 2.463 15.827 8.507 1.00 90.00 122 PRO A CA 1
ATOM 960 C C . PRO A 1 122 ? 1.794 14.454 8.380 1.00 90.00 122 PRO A C 1
ATOM 962 O O . PRO A 1 122 ? 0.740 14.323 7.755 1.00 90.00 122 PRO A O 1
ATOM 965 N N . GLU A 1 123 ? 2.400 13.429 8.974 1.00 87.38 123 GLU A N 1
ATOM 966 C CA . GLU A 1 123 ? 1.754 12.125 9.172 1.00 87.38 123 GLU A CA 1
ATOM 967 C C . GLU A 1 123 ? 0.528 12.280 10.088 1.00 87.38 123 GLU A C 1
ATOM 969 O O . GLU A 1 123 ? 0.457 13.216 10.889 1.00 87.38 123 GLU A O 1
ATOM 974 N N . ALA A 1 124 ? -0.443 11.374 9.982 1.00 88.25 124 ALA A N 1
ATOM 975 C CA . ALA A 1 124 ? -1.559 11.354 10.926 1.00 88.25 124 ALA A CA 1
ATOM 976 C C . ALA A 1 124 ? -1.077 11.067 12.360 1.00 88.25 124 ALA A C 1
ATOM 978 O O . ALA A 1 124 ? -0.277 10.156 12.587 1.00 88.25 124 ALA A O 1
ATOM 979 N N . ASP A 1 125 ? -1.644 11.775 13.339 1.00 85.25 125 ASP A N 1
ATOM 980 C CA . ASP A 1 125 ? -1.453 11.462 14.758 1.00 85.25 125 ASP A CA 1
ATOM 981 C C . ASP A 1 125 ? -2.108 10.119 15.098 1.00 85.25 125 ASP A C 1
ATOM 983 O O . ASP A 1 125 ? -1.539 9.296 15.810 1.00 85.25 125 ASP A O 1
ATOM 987 N N . HIS A 1 126 ? -3.331 9.914 14.598 1.00 83.69 126 HIS A N 1
ATOM 988 C CA . HIS A 1 126 ? -4.135 8.714 14.818 1.00 83.69 126 HIS A CA 1
ATOM 989 C C . HIS A 1 126 ? -5.048 8.455 13.625 1.00 83.69 126 HIS A C 1
ATOM 991 O O . HIS A 1 126 ? -5.576 9.395 13.023 1.00 83.69 126 HIS A O 1
ATOM 997 N N . ILE A 1 127 ? -5.298 7.174 13.340 1.00 89.25 127 ILE A N 1
ATOM 998 C CA . ILE A 1 127 ? -6.243 6.744 12.309 1.00 89.25 127 ILE A CA 1
ATOM 999 C C . ILE A 1 127 ? -7.037 5.551 12.800 1.00 89.25 127 ILE A C 1
ATOM 1001 O O . ILE A 1 127 ? -6.484 4.556 13.272 1.00 89.25 127 ILE A O 1
ATOM 1005 N N . TYR A 1 128 ? -8.339 5.644 12.596 1.00 93.12 128 TYR A N 1
ATOM 1006 C CA . TYR A 1 128 ? -9.257 4.533 12.694 1.00 93.12 128 TYR A CA 1
ATOM 1007 C C . TYR A 1 128 ? -9.612 4.058 11.291 1.00 93.12 128 TYR A C 1
ATOM 1009 O O . TYR A 1 128 ? -10.036 4.863 10.461 1.00 93.12 128 TYR A O 1
ATOM 1017 N N . ILE A 1 129 ? -9.450 2.767 11.016 1.00 94.75 129 ILE A N 1
ATOM 1018 C CA . ILE A 1 129 ? -9.820 2.164 9.735 1.00 94.75 129 ILE A CA 1
ATOM 1019 C C . ILE A 1 129 ? -11.149 1.420 9.853 1.00 94.75 129 ILE A C 1
ATOM 1021 O O . ILE A 1 129 ? -11.419 0.716 10.825 1.00 94.75 129 ILE A O 1
ATOM 1025 N N . GLY A 1 130 ? -11.985 1.598 8.839 1.00 95.88 130 GLY A N 1
ATOM 1026 C CA . GLY A 1 130 ? -13.340 1.079 8.767 1.00 95.88 130 GLY A CA 1
ATOM 1027 C C . GLY A 1 130 ? -13.476 -0.154 7.884 1.00 95.88 130 GLY A C 1
ATOM 1028 O O . GLY A 1 130 ? -12.524 -0.644 7.276 1.00 95.88 130 GLY A O 1
ATOM 1029 N N . ARG A 1 131 ? -14.712 -0.643 7.781 1.00 96.31 131 ARG A N 1
ATOM 1030 C CA . ARG A 1 131 ? -15.072 -1.898 7.091 1.00 96.31 131 ARG A CA 1
ATOM 1031 C C . ARG A 1 131 ? -14.619 -1.994 5.630 1.00 96.31 131 ARG A C 1
ATOM 1033 O O . ARG A 1 131 ? -14.425 -3.101 5.126 1.00 96.31 131 ARG A O 1
ATOM 1040 N N . ASP A 1 132 ? -14.513 -0.862 4.948 1.00 97.06 132 ASP A N 1
ATOM 1041 C CA . ASP A 1 132 ? -14.248 -0.753 3.515 1.00 97.06 132 ASP A CA 1
ATOM 1042 C C . ASP A 1 132 ? -12.769 -0.466 3.216 1.00 97.06 132 ASP A C 1
ATOM 1044 O O . ASP A 1 132 ? -12.374 -0.552 2.057 1.00 97.06 132 ASP A O 1
ATOM 1048 N N . TRP A 1 133 ? -11.941 -0.193 4.232 1.00 96.62 133 TRP A N 1
ATOM 1049 C CA . TRP A 1 133 ? -10.542 0.231 4.086 1.00 96.62 133 TRP A CA 1
ATOM 1050 C C . TRP A 1 133 ? -9.734 -0.620 3.096 1.00 96.62 133 TRP A C 1
ATOM 1052 O O . TRP A 1 133 ? -9.239 -0.132 2.082 1.00 96.62 133 TRP A O 1
ATOM 1062 N N . TYR A 1 134 ? -9.669 -1.929 3.346 1.00 96.56 134 TYR A N 1
ATOM 1063 C CA . TYR A 1 134 ? -8.975 -2.874 2.471 1.00 96.56 134 TYR A CA 1
ATOM 1064 C C . TYR A 1 134 ? -9.738 -3.154 1.172 1.00 96.56 134 TYR A C 1
ATOM 1066 O O . TYR A 1 134 ? -9.141 -3.530 0.168 1.00 96.56 134 TYR A O 1
ATOM 1074 N N . ALA A 1 135 ? -11.058 -2.970 1.156 1.00 97.25 135 ALA A N 1
ATOM 1075 C CA . ALA A 1 135 ? -11.857 -3.160 -0.050 1.00 97.25 135 ALA A CA 1
ATOM 1076 C C . ALA A 1 135 ? -11.630 -2.048 -1.088 1.00 97.25 135 ALA A C 1
ATOM 1078 O O . ALA A 1 135 ? -11.870 -2.287 -2.272 1.00 97.25 135 ALA A O 1
ATOM 1079 N N . LEU A 1 136 ? -11.094 -0.887 -0.684 1.00 98.31 136 LEU A N 1
ATOM 1080 C CA . LEU A 1 136 ? -10.641 0.158 -1.608 1.00 98.31 136 LEU A CA 1
ATOM 1081 C C . LEU A 1 136 ? -9.548 -0.323 -2.571 1.00 98.31 136 LEU A C 1
ATOM 1083 O O . LEU A 1 136 ? -9.406 0.242 -3.648 1.00 98.31 136 LEU A O 1
ATOM 1087 N N . LEU A 1 137 ? -8.824 -1.406 -2.259 1.00 97.12 137 LEU A N 1
ATOM 1088 C CA . LEU A 1 137 ? -7.906 -2.043 -3.216 1.00 97.12 137 LEU A CA 1
ATOM 1089 C C . LEU A 1 137 ? -8.610 -2.454 -4.520 1.00 97.12 137 LEU A C 1
ATOM 1091 O O . LEU A 1 137 ? -7.969 -2.516 -5.563 1.00 97.12 137 LEU A O 1
ATOM 1095 N N . GLY A 1 138 ? -9.926 -2.681 -4.478 1.00 97.50 138 GLY A N 1
ATOM 1096 C CA . GLY A 1 138 ? -10.756 -2.927 -5.656 1.00 97.50 138 GLY A CA 1
ATOM 1097 C C . GLY A 1 138 ? -10.955 -1.723 -6.583 1.00 97.50 138 GLY A C 1
ATOM 1098 O O . GLY A 1 138 ? -11.593 -1.863 -7.620 1.00 97.50 138 GLY A O 1
ATOM 1099 N N . ASN A 1 139 ? -10.449 -0.544 -6.224 1.00 98.56 139 ASN A N 1
ATOM 1100 C CA . ASN A 1 139 ? -10.453 0.627 -7.096 1.00 98.56 139 ASN A CA 1
ATOM 1101 C C . ASN A 1 139 ? -9.201 0.712 -7.983 1.00 98.56 139 ASN A C 1
ATOM 1103 O O . ASN A 1 139 ? -9.175 1.514 -8.919 1.00 98.56 139 ASN A O 1
ATOM 1107 N N . LEU A 1 140 ? -8.159 -0.076 -7.706 1.00 98.31 140 LEU A N 1
ATOM 1108 C CA . LEU A 1 140 ? -6.935 -0.067 -8.504 1.00 98.31 140 LEU A CA 1
ATOM 1109 C C . LEU A 1 140 ? -7.143 -0.768 -9.857 1.00 98.31 140 LEU A C 1
ATOM 1111 O O . LEU A 1 140 ? -8.034 -1.608 -9.997 1.00 98.31 140 LEU A O 1
ATOM 1115 N N . PRO A 1 141 ? -6.294 -0.504 -10.866 1.00 98.12 141 PRO A N 1
ATOM 1116 C CA . PRO A 1 141 ? -6.402 -1.187 -12.144 1.00 98.12 141 PRO A CA 1
ATOM 1117 C C . PRO A 1 141 ? -6.171 -2.697 -12.007 1.00 98.12 141 PRO A C 1
ATOM 1119 O O . PRO A 1 141 ? -5.392 -3.169 -11.170 1.00 98.12 141 PRO A O 1
ATOM 1122 N N . ALA A 1 142 ? -6.822 -3.472 -12.874 1.00 97.00 142 ALA A N 1
ATOM 1123 C CA . ALA A 1 142 ? -6.673 -4.921 -12.897 1.00 97.00 142 ALA A CA 1
ATOM 1124 C C . ALA A 1 142 ? -5.211 -5.349 -13.092 1.00 97.00 142 ALA A C 1
ATOM 1126 O O . ALA A 1 142 ? -4.460 -4.766 -13.871 1.00 97.00 142 ALA A O 1
ATOM 1127 N N . GLY A 1 143 ? -4.812 -6.399 -12.380 1.00 94.06 143 GLY A N 1
ATOM 1128 C CA . GLY A 1 143 ? -3.458 -6.936 -12.414 1.00 94.06 143 GLY A CA 1
ATOM 1129 C C . GLY A 1 143 ? -2.452 -6.190 -11.541 1.00 94.06 143 GLY A C 1
ATOM 1130 O O . GLY A 1 143 ? -1.311 -6.641 -11.487 1.00 94.06 143 GLY A O 1
ATOM 1131 N N . THR A 1 144 ? -2.840 -5.116 -10.837 1.00 96.69 144 THR A N 1
ATOM 1132 C CA . THR A 1 144 ? -1.944 -4.410 -9.903 1.00 96.69 144 THR A CA 1
ATOM 1133 C C . THR A 1 144 ? -1.458 -5.362 -8.801 1.00 96.69 144 THR A C 1
ATOM 1135 O O . THR A 1 144 ? -2.290 -5.878 -8.041 1.00 96.69 144 THR A O 1
ATOM 1138 N N . PRO A 1 145 ? -0.141 -5.633 -8.705 1.00 94.75 145 PRO A N 1
ATOM 1139 C CA . PRO A 1 145 ? 0.428 -6.412 -7.622 1.00 94.75 145 PRO A CA 1
ATOM 1140 C C . PRO A 1 145 ? 0.813 -5.505 -6.455 1.00 94.75 145 PRO A C 1
ATOM 1142 O O . PRO A 1 145 ? 1.346 -4.412 -6.655 1.00 94.75 145 PRO A O 1
ATOM 1145 N N . PHE A 1 146 ? 0.586 -5.969 -5.232 1.00 92.62 146 PHE A N 1
ATOM 1146 C CA . PHE A 1 146 ? 0.966 -5.199 -4.055 1.00 92.62 146 PHE A CA 1
ATOM 1147 C C . PHE A 1 146 ? 1.344 -6.065 -2.856 1.00 92.62 146 PHE A C 1
ATOM 1149 O O . PHE A 1 146 ? 0.930 -7.219 -2.718 1.00 92.62 146 PHE A O 1
ATOM 1156 N N . MET A 1 147 ? 2.142 -5.464 -1.986 1.00 93.62 147 MET A N 1
ATOM 1157 C CA . MET A 1 147 ? 2.399 -5.865 -0.615 1.00 93.62 147 MET A CA 1
ATOM 1158 C C . MET A 1 147 ? 1.613 -4.939 0.306 1.00 93.62 147 MET A C 1
ATOM 1160 O O . MET A 1 147 ? 1.569 -3.730 0.069 1.00 93.62 147 MET A O 1
ATOM 1164 N N . TRP A 1 148 ? 1.005 -5.506 1.344 1.00 94.25 148 TRP A N 1
ATOM 1165 C CA . TRP A 1 148 ? 0.283 -4.728 2.341 1.00 94.25 148 TRP A CA 1
ATOM 1166 C C . TRP A 1 148 ? 0.879 -4.908 3.737 1.00 94.25 148 TRP A C 1
ATOM 1168 O O . TRP A 1 148 ? 1.044 -6.041 4.186 1.00 94.25 148 TRP A O 1
ATOM 1178 N N . GLY A 1 149 ? 1.123 -3.794 4.417 1.00 91.19 149 GLY A N 1
ATOM 1179 C CA . GLY A 1 149 ? 1.564 -3.702 5.798 1.00 91.19 149 GLY A CA 1
ATOM 1180 C C . GLY A 1 149 ? 0.460 -3.955 6.824 1.00 91.19 149 GLY A C 1
ATOM 1181 O O . GLY A 1 149 ? -0.571 -3.273 6.847 1.00 91.19 149 GLY A O 1
ATOM 1182 N N . LEU A 1 150 ? 0.648 -4.961 7.670 1.00 88.06 150 LEU A N 1
ATOM 1183 C CA . LEU A 1 150 ? -0.209 -5.248 8.807 1.00 88.06 150 LEU A CA 1
ATOM 1184 C C . LEU A 1 150 ? 0.405 -4.683 10.073 1.00 88.06 150 LEU A C 1
ATOM 1186 O O . LEU A 1 150 ? 1.484 -5.087 10.492 1.00 88.06 150 LEU A O 1
ATOM 1190 N N . ASN A 1 151 ? -0.402 -3.863 10.730 1.00 86.00 151 ASN A N 1
ATOM 1191 C CA . ASN A 1 151 ? -0.125 -3.285 12.024 1.00 86.00 151 ASN A CA 1
ATOM 1192 C C . ASN A 1 151 ? 0.344 -4.337 13.037 1.00 86.00 151 ASN A C 1
ATOM 1194 O O . ASN A 1 151 ? -0.454 -5.147 13.523 1.00 86.00 151 ASN A O 1
ATOM 1198 N N . LEU A 1 152 ? 1.632 -4.311 13.373 1.00 78.25 152 LEU A N 1
ATOM 1199 C CA . LEU A 1 152 ? 2.219 -5.149 14.414 1.00 78.25 152 LEU A CA 1
ATOM 1200 C C . LEU A 1 152 ? 2.089 -4.498 15.800 1.00 78.25 152 LEU A C 1
ATOM 1202 O O . LEU A 1 152 ? 2.532 -5.105 16.774 1.00 78.25 152 LEU A O 1
ATOM 1206 N N . LYS A 1 153 ? 1.478 -3.300 15.865 1.00 64.88 15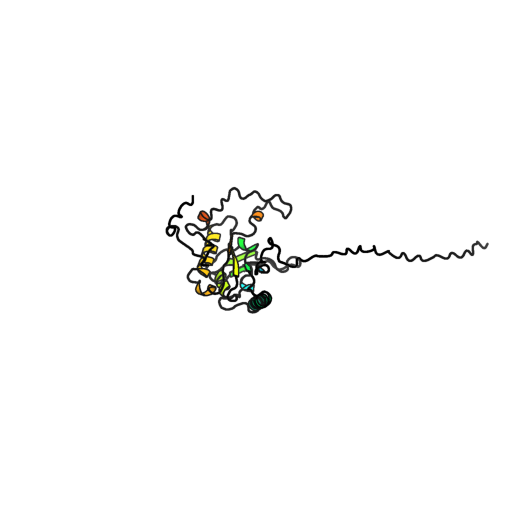3 LYS A N 1
ATOM 1207 C CA . LYS A 1 153 ? 1.150 -2.451 17.022 1.00 64.88 153 LYS A CA 1
ATOM 1208 C C . LYS A 1 153 ? 1.918 -2.853 18.254 1.00 64.88 153 LYS A C 1
ATOM 1210 O O . LYS A 1 153 ? 1.551 -3.833 18.900 1.00 64.88 153 LYS A O 1
ATOM 1215 N N . TYR A 1 154 ? 2.930 -2.070 18.614 1.00 58.31 154 TYR A N 1
ATOM 1216 C CA . TYR A 1 154 ? 3.734 -2.281 19.814 1.00 58.31 154 TYR A CA 1
ATOM 1217 C C . TYR A 1 154 ? 2.860 -2.734 21.010 1.00 58.31 154 TYR A C 1
ATOM 1219 O O . TYR A 1 154 ? 2.221 -1.927 21.681 1.00 58.31 154 TYR A O 1
ATOM 1227 N N . LEU A 1 155 ? 2.836 -4.057 21.239 1.00 55.72 155 LEU A N 1
ATOM 1228 C CA . LEU A 1 155 ? 2.165 -4.798 22.317 1.00 55.72 155 LEU A CA 1
ATOM 1229 C C . LEU A 1 155 ? 0.635 -5.057 22.251 1.00 55.72 155 LEU A C 1
ATOM 1231 O O . LEU A 1 155 ? 0.126 -5.671 23.191 1.00 55.72 155 LEU A O 1
ATOM 1235 N N . ASP A 1 156 ? -0.100 -4.730 21.178 1.00 71.62 156 ASP A N 1
ATOM 1236 C CA . ASP A 1 156 ? -1.549 -5.031 21.075 1.00 71.62 156 ASP A CA 1
ATOM 1237 C C . ASP A 1 156 ? -1.883 -6.048 19.971 1.00 71.62 156 ASP A C 1
ATOM 1239 O O . ASP A 1 156 ? -2.242 -5.727 18.838 1.00 71.62 156 ASP A O 1
ATOM 1243 N N . LYS A 1 157 ? -1.821 -7.327 20.354 1.00 75.50 157 LYS A N 1
ATOM 1244 C CA . LYS A 1 157 ? -2.106 -8.463 19.465 1.00 75.50 157 LYS A CA 1
ATOM 1245 C C . LYS A 1 157 ? -3.541 -8.471 18.937 1.00 75.50 157 LYS A C 1
ATOM 1247 O O . LYS A 1 157 ? -3.785 -9.027 17.867 1.00 75.50 157 LYS A O 1
ATOM 1252 N N . ALA A 1 158 ? -4.497 -7.934 19.699 1.00 80.50 158 ALA A N 1
ATOM 1253 C CA . ALA A 1 158 ? -5.898 -7.946 19.292 1.00 80.50 158 ALA A CA 1
ATOM 1254 C C . ALA A 1 158 ? -6.106 -7.052 18.064 1.00 80.50 158 ALA A C 1
ATOM 1256 O O . ALA A 1 158 ? -6.850 -7.430 17.158 1.00 80.50 158 ALA A O 1
ATOM 1257 N N . GLU A 1 159 ? -5.382 -5.936 18.001 1.00 82.56 159 GLU A N 1
ATOM 1258 C CA . GLU A 1 159 ? -5.387 -5.029 16.858 1.00 82.56 159 GLU A CA 1
ATOM 1259 C C . GLU A 1 159 ? -4.787 -5.674 15.606 1.00 82.56 159 GLU A C 1
ATOM 1261 O O . GLU A 1 159 ? -5.424 -5.699 14.553 1.00 82.56 159 GLU A O 1
ATOM 1266 N N . THR A 1 160 ? -3.609 -6.297 15.720 1.00 83.31 160 THR A N 1
ATOM 1267 C CA . THR A 1 160 ? -2.991 -7.036 14.604 1.00 83.31 160 THR A CA 1
ATOM 1268 C C . THR A 1 160 ? -3.946 -8.093 14.045 1.00 83.31 160 THR A C 1
ATOM 1270 O O . THR A 1 160 ? -4.125 -8.209 12.830 1.00 83.31 160 THR A O 1
ATOM 1273 N N . VAL A 1 161 ? -4.627 -8.839 14.926 1.00 83.06 161 VAL A N 1
ATOM 1274 C CA . VAL A 1 161 ? -5.651 -9.820 14.533 1.00 83.06 161 VAL A CA 1
ATOM 1275 C C . VAL A 1 161 ? -6.837 -9.149 13.840 1.00 83.06 161 VAL A C 1
ATOM 1277 O O . VAL A 1 161 ? -7.360 -9.702 12.869 1.00 83.06 161 VAL A O 1
ATOM 1280 N N . ALA A 1 162 ? -7.289 -7.987 14.315 1.00 87.81 162 ALA A N 1
ATOM 1281 C CA . ALA A 1 162 ? -8.395 -7.250 13.712 1.00 87.81 162 ALA A CA 1
ATOM 1282 C C . ALA A 1 162 ? -8.055 -6.797 12.283 1.00 87.81 162 ALA A C 1
ATOM 1284 O O . ALA A 1 162 ? -8.825 -7.078 11.360 1.00 87.81 162 ALA A O 1
ATOM 1285 N N . HIS A 1 163 ? -6.874 -6.206 12.078 1.00 89.88 163 HIS A N 1
ATOM 1286 C CA . HIS A 1 163 ? -6.367 -5.840 10.753 1.00 89.88 163 HIS A CA 1
ATOM 1287 C C . HIS A 1 163 ? -6.244 -7.062 9.832 1.00 89.88 163 HIS A C 1
ATOM 1289 O O . HIS A 1 163 ? -6.759 -7.051 8.712 1.00 89.88 163 HIS A O 1
ATOM 1295 N N . ALA A 1 164 ? -5.638 -8.153 10.314 1.00 89.31 164 ALA A N 1
ATOM 1296 C CA . ALA A 1 164 ? -5.478 -9.383 9.539 1.00 89.31 164 ALA A CA 1
ATOM 1297 C C . ALA A 1 164 ? -6.829 -9.982 9.114 1.00 89.31 164 ALA A C 1
ATOM 1299 O O . ALA A 1 164 ? -6.994 -10.399 7.966 1.00 89.31 164 ALA A O 1
ATOM 1300 N N . ARG A 1 165 ? -7.822 -9.994 10.015 1.00 88.31 165 ARG A N 1
ATOM 1301 C CA . ARG A 1 165 ? -9.187 -10.450 9.707 1.00 88.31 165 ARG A CA 1
ATOM 1302 C C . ARG A 1 165 ? -9.857 -9.565 8.668 1.00 88.31 165 ARG A C 1
ATOM 1304 O O . ARG A 1 165 ? -10.510 -10.090 7.771 1.00 88.31 165 ARG A O 1
ATOM 1311 N N . LEU A 1 166 ? -9.709 -8.248 8.775 1.00 92.19 166 LEU A N 1
ATOM 1312 C CA . LEU A 1 166 ? -10.336 -7.323 7.840 1.00 92.19 166 LEU A CA 1
ATOM 1313 C C . LEU A 1 166 ? -9.705 -7.414 6.441 1.00 92.19 166 LEU A C 1
ATOM 1315 O O . LEU A 1 166 ? -10.429 -7.462 5.445 1.00 92.19 166 LEU A O 1
ATOM 1319 N N . LEU A 1 167 ? -8.378 -7.555 6.359 1.00 93.75 167 LEU A N 1
ATOM 1320 C CA . LEU A 1 167 ? -7.674 -7.844 5.108 1.00 93.75 167 LEU A CA 1
ATOM 1321 C C . LEU A 1 167 ? -8.128 -9.189 4.515 1.00 93.75 167 LEU A C 1
ATOM 1323 O O . LEU A 1 167 ? -8.449 -9.274 3.330 1.00 93.75 167 LEU A O 1
ATOM 1327 N N . ALA A 1 168 ? -8.231 -10.238 5.335 1.00 89.25 168 ALA A N 1
ATOM 1328 C CA . ALA A 1 168 ? -8.736 -11.535 4.894 1.00 89.25 168 ALA A CA 1
ATOM 1329 C C . ALA A 1 168 ? -10.175 -11.454 4.361 1.00 89.25 168 ALA A C 1
ATOM 1331 O O . ALA A 1 168 ? -10.476 -12.038 3.320 1.00 89.25 168 ALA A O 1
ATOM 1332 N N . GLN A 1 169 ? -11.058 -10.689 5.009 1.00 89.38 169 GLN A N 1
ATOM 1333 C CA . GLN A 1 169 ? -12.418 -10.454 4.517 1.00 89.38 169 GLN A CA 1
ATOM 1334 C C . GLN A 1 169 ? -12.425 -9.788 3.135 1.00 89.38 169 GLN A C 1
ATOM 1336 O O . GLN A 1 169 ? -13.234 -10.165 2.285 1.00 89.38 169 GLN A O 1
ATOM 1341 N N . ALA A 1 170 ? -11.495 -8.860 2.883 1.00 94.69 170 ALA A N 1
ATOM 1342 C CA . ALA A 1 170 ? -11.348 -8.186 1.596 1.00 94.69 170 ALA A CA 1
ATOM 1343 C C . ALA A 1 170 ? -10.893 -9.111 0.459 1.00 94.69 170 ALA A C 1
ATOM 1345 O O . ALA A 1 170 ? -11.314 -8.883 -0.670 1.00 94.69 170 ALA A O 1
ATOM 1346 N N . PHE A 1 171 ? -10.078 -10.140 0.726 1.00 92.62 171 PHE A N 1
ATOM 1347 C CA . PHE A 1 171 ? -9.487 -11.006 -0.314 1.00 92.62 171 PHE A CA 1
ATOM 1348 C C . PHE A 1 171 ? -10.075 -12.413 -0.407 1.00 92.62 171 PHE A C 1
ATOM 1350 O O . PHE A 1 171 ? -9.989 -13.046 -1.457 1.00 92.62 171 PHE A O 1
ATOM 1357 N N . GLN A 1 172 ? -10.639 -12.924 0.683 1.00 88.75 172 GLN A N 1
ATOM 1358 C CA . GLN A 1 172 ? -11.086 -14.316 0.792 1.00 88.75 172 GLN A CA 1
ATOM 1359 C C . GLN A 1 172 ? -12.490 -14.455 1.390 1.00 88.75 172 GLN A C 1
ATOM 1361 O O . GLN A 1 172 ? -13.107 -15.506 1.239 1.00 88.75 172 GLN A O 1
ATOM 1366 N N . GLY A 1 173 ? -12.992 -13.422 2.069 1.00 87.75 173 GLY A N 1
ATOM 1367 C CA . GLY A 1 173 ? -14.301 -13.440 2.714 1.00 87.75 173 GLY A CA 1
ATOM 1368 C C . GLY A 1 173 ? -15.413 -12.835 1.863 1.00 87.75 173 GLY A C 1
ATOM 1369 O O . GLY A 1 173 ? -15.386 -12.865 0.631 1.00 87.75 173 GLY A O 1
ATOM 1370 N N . GLU A 1 174 ? -16.397 -12.245 2.537 1.00 90.62 174 GLU A N 1
ATOM 1371 C CA . GLU A 1 174 ? -17.625 -11.725 1.915 1.00 90.62 174 GLU A CA 1
ATOM 1372 C C . GLU A 1 174 ? -17.355 -10.616 0.887 1.00 90.62 174 GLU A C 1
ATOM 1374 O O . GLU A 1 174 ? -18.166 -10.364 -0.006 1.00 90.62 174 GLU A O 1
ATOM 1379 N N . ARG A 1 175 ? -16.186 -9.973 0.974 1.00 92.44 175 ARG A N 1
ATOM 1380 C CA . ARG A 1 175 ? -15.791 -8.846 0.125 1.00 92.44 175 ARG A CA 1
ATOM 1381 C C . ARG A 1 175 ? -14.805 -9.219 -0.981 1.00 92.44 175 ARG A C 1
ATOM 1383 O O . ARG A 1 175 ? -14.447 -8.347 -1.769 1.00 92.44 175 ARG A O 1
ATOM 1390 N N . ALA A 1 176 ? -14.425 -10.494 -1.110 1.00 93.88 176 ALA A N 1
ATOM 1391 C CA . ALA A 1 176 ? -13.452 -10.972 -2.101 1.00 93.88 176 ALA A CA 1
ATOM 1392 C C . ALA A 1 176 ? -13.792 -10.573 -3.550 1.00 93.88 176 ALA A C 1
ATOM 1394 O O . ALA A 1 176 ? -12.908 -10.329 -4.372 1.00 93.88 176 ALA A O 1
ATOM 1395 N N . ASN A 1 177 ? -15.082 -10.445 -3.877 1.00 96.44 177 ASN A N 1
ATOM 1396 C CA . ASN A 1 177 ? -15.519 -10.015 -5.207 1.00 96.44 177 ASN A CA 1
ATOM 1397 C C . ASN A 1 177 ? -15.064 -8.596 -5.582 1.00 96.44 177 ASN A C 1
ATOM 1399 O O . ASN A 1 177 ? -14.937 -8.317 -6.776 1.00 96.44 177 ASN A O 1
ATOM 1403 N N . LEU A 1 178 ? -14.815 -7.729 -4.598 1.00 97.12 178 LEU A N 1
ATOM 1404 C CA . LEU A 1 178 ? -14.362 -6.355 -4.815 1.00 97.12 178 LEU A CA 1
ATOM 1405 C C . LEU A 1 178 ? -12.886 -6.304 -5.224 1.00 97.12 178 LEU A C 1
ATOM 1407 O O . LEU A 1 178 ? -12.509 -5.465 -6.029 1.00 97.12 178 LEU A O 1
ATOM 1411 N N . THR A 1 179 ? -12.062 -7.232 -4.736 1.00 97.06 179 THR A N 1
ATOM 1412 C CA . THR A 1 179 ? -10.600 -7.220 -4.927 1.00 97.06 179 THR A CA 1
ATOM 1413 C C . THR A 1 179 ? -10.095 -8.304 -5.884 1.00 97.06 179 THR A C 1
ATOM 1415 O O . THR A 1 179 ? -8.906 -8.365 -6.180 1.00 97.06 179 THR A O 1
ATOM 1418 N N . LYS A 1 180 ? -10.982 -9.144 -6.435 1.00 95.62 180 LYS A N 1
ATOM 1419 C CA . LYS A 1 180 ? -10.630 -10.299 -7.289 1.00 95.62 180 LYS A CA 1
ATOM 1420 C C . LYS A 1 180 ? -9.755 -9.994 -8.515 1.00 95.62 180 LYS A C 1
ATOM 1422 O O . LYS A 1 180 ? -9.222 -10.920 -9.119 1.00 95.62 180 LYS A O 1
ATOM 1427 N N . HIS A 1 181 ? -9.690 -8.734 -8.941 1.00 96.50 181 HIS A N 1
ATOM 1428 C CA . HIS A 1 181 ? -8.945 -8.298 -10.122 1.00 96.50 181 HIS A CA 1
ATOM 1429 C C . HIS A 1 181 ? -7.557 -7.734 -9.788 1.00 96.50 181 HIS A C 1
ATOM 1431 O O . HIS A 1 181 ? -6.780 -7.488 -10.707 1.00 96.50 181 HIS A O 1
ATOM 1437 N N . VAL A 1 182 ? -7.224 -7.558 -8.509 1.00 97.25 182 VAL A N 1
ATOM 1438 C CA . VAL A 1 182 ? -5.891 -7.151 -8.044 1.00 97.25 182 VAL A CA 1
ATOM 1439 C C . VAL A 1 182 ? -5.186 -8.318 -7.351 1.00 97.25 182 VAL A C 1
ATOM 1441 O O . VAL A 1 182 ? -5.801 -9.347 -7.063 1.00 97.25 182 VAL A O 1
ATOM 1444 N N . LYS A 1 183 ? -3.877 -8.197 -7.102 1.00 93.81 183 LYS A N 1
ATOM 1445 C CA . LYS A 1 183 ? -3.066 -9.290 -6.550 1.00 93.81 183 LYS A CA 1
ATOM 1446 C C . LYS A 1 183 ? -2.342 -8.878 -5.268 1.00 93.81 183 LYS A C 1
ATOM 1448 O O . LYS A 1 183 ? -1.295 -8.238 -5.331 1.00 93.81 183 LYS A O 1
ATOM 1453 N N . LEU A 1 184 ? -2.836 -9.361 -4.127 1.00 93.44 184 LEU A N 1
ATOM 1454 C CA . LEU A 1 184 ? -2.076 -9.369 -2.875 1.00 93.44 184 LEU A CA 1
ATOM 1455 C C . LEU A 1 184 ? -0.932 -10.385 -3.009 1.00 93.44 184 LEU A C 1
ATOM 1457 O O . LEU A 1 184 ? -1.157 -11.595 -2.988 1.00 93.44 184 LEU A O 1
A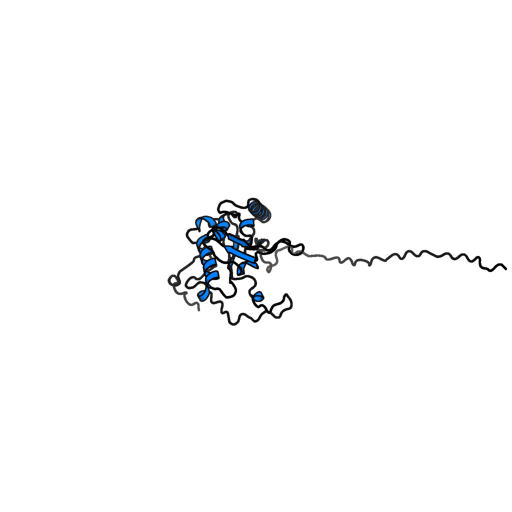TOM 1461 N N . ALA A 1 185 ? 0.284 -9.893 -3.227 1.00 91.38 185 ALA A N 1
ATOM 1462 C CA . ALA A 1 185 ? 1.476 -10.712 -3.413 1.00 91.38 185 ALA A CA 1
ATOM 1463 C C . ALA A 1 185 ? 2.116 -11.097 -2.076 1.00 91.38 185 ALA A C 1
ATOM 1465 O O . ALA A 1 185 ? 2.552 -12.235 -1.909 1.00 91.38 185 ALA A O 1
ATOM 1466 N N . ASN A 1 186 ? 2.149 -10.155 -1.132 1.00 88.38 186 ASN A N 1
ATOM 1467 C CA . ASN A 1 186 ? 2.792 -10.318 0.164 1.00 88.38 186 ASN A CA 1
ATOM 1468 C C . ASN A 1 186 ? 2.048 -9.535 1.243 1.00 88.38 186 ASN A C 1
ATOM 1470 O O . ASN A 1 186 ? 1.349 -8.563 0.962 1.00 88.38 186 ASN A O 1
ATOM 1474 N N . VAL A 1 187 ? 2.259 -9.952 2.482 1.00 90.12 187 VAL A N 1
ATOM 1475 C CA . VAL A 1 187 ? 1.873 -9.201 3.668 1.00 90.12 187 VAL A CA 1
ATOM 1476 C C . VAL A 1 187 ? 3.150 -8.907 4.445 1.00 90.12 187 VAL A C 1
ATOM 1478 O O . VAL A 1 187 ? 3.933 -9.824 4.693 1.00 90.12 187 VAL A O 1
ATOM 1481 N N . GLU A 1 188 ? 3.374 -7.639 4.755 1.00 88.62 188 GLU A N 1
ATOM 1482 C CA . GLU A 1 188 ? 4.409 -7.170 5.676 1.00 88.62 188 GLU A CA 1
ATOM 1483 C C . GLU A 1 188 ? 3.788 -7.121 7.076 1.00 88.62 188 GLU A C 1
ATOM 1485 O O . GLU A 1 188 ? 2.600 -6.841 7.205 1.00 88.62 188 GLU A O 1
ATOM 1490 N N . ILE A 1 189 ? 4.529 -7.523 8.108 1.00 85.81 189 ILE A N 1
ATOM 1491 C CA . ILE A 1 189 ? 4.029 -7.539 9.487 1.00 85.81 189 ILE A CA 1
ATOM 1492 C C . ILE A 1 189 ? 4.923 -6.608 10.292 1.00 85.81 189 ILE A C 1
ATOM 1494 O O . ILE A 1 189 ? 5.983 -7.028 10.764 1.00 85.81 189 ILE A O 1
ATOM 1498 N N . GLY A 1 190 ? 4.462 -5.373 10.444 1.00 84.38 190 GLY A N 1
ATOM 1499 C CA . GLY A 1 190 ? 5.171 -4.304 11.119 1.00 84.38 190 GLY A CA 1
ATOM 1500 C C . GLY A 1 190 ? 6.204 -3.630 10.231 1.00 84.38 190 GLY A C 1
ATOM 1501 O O . GLY A 1 190 ? 6.961 -4.287 9.513 1.00 84.38 190 GLY A O 1
ATOM 1502 N N . ASN A 1 191 ? 6.272 -2.309 10.343 1.00 85.69 191 ASN A N 1
ATOM 1503 C CA . ASN A 1 191 ? 7.258 -1.485 9.672 1.00 85.69 191 ASN A CA 1
ATOM 1504 C C . ASN A 1 191 ? 8.453 -1.234 10.598 1.00 85.69 191 ASN A C 1
ATOM 1506 O O . ASN A 1 191 ? 8.295 -0.709 11.697 1.00 85.69 191 ASN A O 1
ATOM 1510 N N . GLU A 1 192 ? 9.657 -1.555 10.120 1.00 84.62 192 GLU A N 1
ATOM 1511 C CA . GLU A 1 192 ? 10.922 -1.224 10.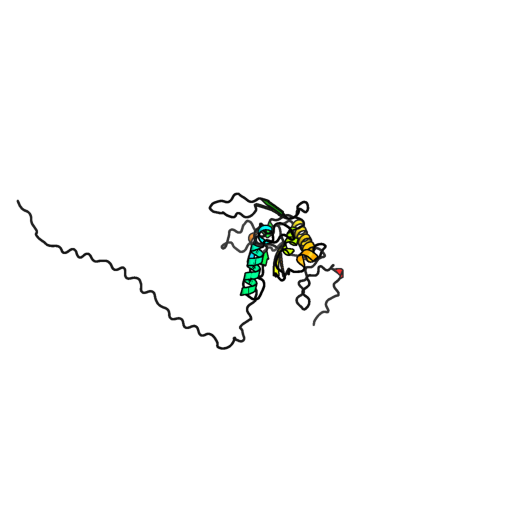797 1.00 84.62 192 GLU A CA 1
ATOM 1512 C C . GLU A 1 192 ? 10.924 -1.564 12.310 1.00 84.62 192 GLU A C 1
ATOM 1514 O O . GLU A 1 192 ? 11.168 -0.698 13.158 1.00 84.62 192 GLU A O 1
ATOM 1519 N N . PRO A 1 193 ? 10.654 -2.830 12.699 1.00 77.50 193 PRO A N 1
ATOM 1520 C CA . PRO A 1 193 ? 10.520 -3.225 14.108 1.00 77.50 193 PRO A CA 1
ATOM 1521 C C . PRO A 1 193 ? 11.793 -2.995 14.933 1.00 77.50 193 PRO A C 1
ATOM 1523 O O . PRO A 1 193 ? 11.760 -2.939 16.162 1.00 77.50 193 PRO A O 1
ATOM 1526 N N . ASP A 1 194 ? 12.933 -2.830 14.268 1.00 73.31 194 ASP A N 1
ATOM 1527 C CA . ASP A 1 194 ? 14.193 -2.420 14.865 1.00 73.31 194 ASP A CA 1
ATOM 1528 C C . ASP A 1 194 ? 14.157 -0.982 15.433 1.00 73.31 194 ASP A C 1
ATOM 1530 O O . ASP A 1 194 ? 15.048 -0.614 16.202 1.00 73.31 194 ASP A O 1
ATOM 1534 N N . PHE A 1 195 ? 13.152 -0.163 15.104 1.00 71.62 195 PHE A N 1
ATOM 1535 C CA . PHE A 1 195 ? 12.914 1.181 15.658 1.00 71.62 195 PHE A CA 1
ATOM 1536 C C . PHE A 1 195 ? 11.868 1.229 16.780 1.00 71.62 195 PHE A C 1
ATOM 1538 O O . PHE A 1 195 ? 11.598 2.301 17.316 1.00 71.62 195 PHE A O 1
ATOM 1545 N N . TYR A 1 196 ? 11.299 0.093 17.193 1.00 74.62 196 TYR A N 1
ATOM 1546 C CA . TYR A 1 196 ? 10.294 0.080 18.264 1.00 74.62 196 TYR A CA 1
ATOM 1547 C C . TYR A 1 196 ? 10.881 0.332 19.660 1.00 74.62 196 TYR A C 1
ATOM 1549 O O . TYR A 1 196 ? 10.147 0.662 20.591 1.00 74.62 196 TYR A O 1
ATOM 1557 N N . ASP A 1 197 ? 12.194 0.166 19.831 1.00 65.88 197 ASP A N 1
ATOM 1558 C CA . ASP A 1 197 ? 12.861 0.469 21.093 1.00 65.88 197 ASP A CA 1
ATOM 1559 C C . ASP A 1 197 ? 13.055 1.995 21.230 1.00 65.88 197 ASP A C 1
ATOM 1561 O O . ASP A 1 197 ? 13.783 2.590 20.428 1.00 65.88 197 ASP A O 1
ATOM 1565 N N . PRO A 1 198 ? 12.483 2.640 22.269 1.00 57.75 198 PRO A N 1
ATOM 1566 C CA . PRO A 1 198 ? 12.623 4.081 22.494 1.00 57.75 198 PRO A CA 1
ATOM 1567 C C . PRO A 1 198 ? 14.076 4.529 22.725 1.00 57.75 198 PRO A C 1
ATOM 1569 O O . PRO A 1 198 ? 14.359 5.725 22.732 1.00 57.75 198 PRO A O 1
ATOM 1572 N N . THR A 1 199 ? 15.010 3.596 22.929 1.00 55.94 199 THR A N 1
ATOM 1573 C CA . THR A 1 199 ? 16.438 3.894 23.084 1.00 55.94 199 THR A CA 1
ATOM 1574 C C . THR A 1 199 ? 17.191 4.046 21.759 1.00 55.94 199 THR A C 1
ATOM 1576 O O . THR A 1 199 ? 18.354 4.456 21.777 1.00 55.94 199 THR A O 1
ATOM 1579 N N . ARG A 1 200 ? 16.569 3.769 20.601 1.00 55.03 200 ARG A N 1
ATOM 1580 C CA . ARG A 1 200 ? 17.226 3.917 19.296 1.00 55.03 200 ARG A CA 1
ATOM 1581 C C . ARG A 1 200 ? 17.011 5.309 18.698 1.00 55.03 200 ARG A C 1
ATOM 1583 O O . ARG A 1 200 ? 16.017 5.585 18.037 1.00 55.03 200 ARG A O 1
ATOM 1590 N N . SER A 1 201 ? 18.010 6.174 18.855 1.00 46.88 201 SER A N 1
ATOM 1591 C CA . SER A 1 201 ? 18.100 7.479 18.192 1.00 46.88 201 SER A CA 1
ATOM 1592 C C . SER A 1 201 ? 18.977 7.412 16.928 1.00 46.88 201 SER A C 1
ATOM 1594 O O . SER A 1 201 ? 20.138 7.813 16.915 1.00 46.88 201 SER A O 1
ATOM 1596 N N . GLY A 1 202 ? 18.410 6.913 15.825 1.00 47.56 202 GLY A N 1
ATOM 1597 C CA . GLY A 1 202 ? 18.955 7.102 14.471 1.00 47.56 202 GLY A CA 1
ATOM 1598 C C . GLY A 1 202 ? 20.070 6.150 14.001 1.00 47.56 202 GLY A C 1
ATOM 1599 O O . GLY A 1 202 ? 20.390 5.143 14.631 1.00 47.56 202 GLY A O 1
ATOM 1600 N N . ILE A 1 203 ? 20.651 6.495 12.839 1.00 40.19 203 ILE A N 1
ATOM 1601 C CA . ILE A 1 203 ? 21.556 5.684 11.983 1.00 40.19 203 ILE A CA 1
ATOM 1602 C C . ILE A 1 203 ? 22.844 5.217 12.701 1.00 40.19 203 ILE A C 1
ATOM 1604 O O . ILE A 1 203 ? 23.522 4.307 12.232 1.00 40.19 203 ILE A O 1
ATOM 1608 N N . GLN A 1 204 ? 23.184 5.810 13.849 1.00 40.66 204 GLN A N 1
ATOM 1609 C CA . GLN A 1 204 ? 24.410 5.521 14.607 1.00 40.66 204 GLN A CA 1
ATOM 1610 C C . GLN A 1 204 ? 24.167 4.813 15.952 1.00 40.66 204 GLN A C 1
ATOM 1612 O O . GLN A 1 204 ? 25.117 4.597 16.704 1.00 40.66 204 GLN A O 1
ATOM 1617 N N . GLY A 1 205 ? 22.925 4.437 16.273 1.00 41.47 205 GLY A N 1
ATOM 1618 C CA . GLY A 1 205 ? 22.647 3.630 17.461 1.00 41.47 205 GLY A CA 1
ATOM 1619 C C . GLY A 1 205 ? 23.147 2.187 17.292 1.00 41.47 205 GLY A C 1
ATOM 1620 O O . GLY A 1 205 ? 23.091 1.659 16.177 1.00 41.47 205 GLY A O 1
ATOM 1621 N N . PRO A 1 206 ? 23.616 1.508 18.361 1.00 40.81 206 PRO A N 1
ATOM 1622 C CA . PRO A 1 206 ? 23.758 0.055 18.312 1.00 40.81 206 PRO A CA 1
ATOM 1623 C C . PRO A 1 206 ? 22.416 -0.533 17.864 1.00 40.81 206 PRO A C 1
ATOM 1625 O O . PRO A 1 206 ? 21.375 -0.033 18.299 1.00 40.81 206 PRO A O 1
ATOM 1628 N N . TYR A 1 207 ? 22.432 -1.545 16.980 1.00 40.81 207 TYR A N 1
ATOM 1629 C CA . TYR A 1 207 ? 21.220 -2.290 16.623 1.00 40.81 207 TYR A CA 1
ATOM 1630 C C . TYR A 1 207 ? 20.436 -2.529 17.912 1.00 40.81 207 TYR A C 1
ATOM 1632 O O . TYR A 1 207 ? 21.019 -3.035 18.882 1.00 40.81 207 TYR A O 1
ATOM 1640 N N . GLY A 1 208 ? 19.178 -2.064 17.944 1.00 40.91 208 GLY A N 1
ATOM 1641 C CA . GLY A 1 208 ? 18.312 -2.205 19.111 1.00 40.91 208 GLY A CA 1
ATOM 1642 C C . GLY A 1 208 ? 18.414 -3.634 19.621 1.00 40.91 208 GLY A C 1
ATOM 1643 O O . GLY A 1 208 ? 18.660 -4.547 18.823 1.00 40.91 208 GLY A O 1
ATOM 1644 N N . LYS A 1 209 ? 18.328 -3.825 20.947 1.00 38.22 209 LYS A N 1
ATOM 1645 C CA . LYS A 1 209 ? 18.468 -5.164 21.535 1.00 38.22 209 LYS A CA 1
ATOM 1646 C C . LYS A 1 209 ? 17.653 -6.127 20.671 1.00 38.22 209 LYS A C 1
ATOM 1648 O O . LYS A 1 209 ? 16.484 -5.819 20.428 1.00 38.22 209 LYS A O 1
ATOM 1653 N N . PRO A 1 210 ? 18.250 -7.224 20.157 1.00 42.12 210 PRO A N 1
ATOM 1654 C CA . PRO A 1 210 ? 17.486 -8.179 19.371 1.00 42.12 210 PRO A CA 1
ATOM 1655 C C . PRO A 1 210 ? 16.230 -8.482 20.171 1.00 42.12 210 PRO A C 1
ATOM 1657 O O . PRO A 1 210 ? 16.334 -8.628 21.391 1.00 42.12 210 PRO A O 1
ATOM 1660 N N . LEU A 1 211 ? 15.072 -8.495 19.508 1.00 45.62 211 LEU A N 1
ATOM 1661 C CA . LEU A 1 211 ? 13.771 -8.818 20.095 1.00 45.62 211 LEU A CA 1
ATOM 1662 C C . LEU A 1 211 ? 13.778 -10.287 20.565 1.00 45.62 211 LEU A C 1
ATOM 1664 O O . LEU A 1 211 ? 13.056 -11.140 20.073 1.00 45.62 211 LEU A O 1
ATOM 1668 N N . ASN A 1 212 ? 14.656 -10.610 21.505 1.00 40.19 212 ASN A N 1
ATOM 1669 C CA . ASN A 1 212 ? 15.025 -11.937 21.970 1.00 40.19 212 ASN A CA 1
ATOM 1670 C C . ASN A 1 212 ? 13.947 -12.549 22.869 1.00 40.19 212 ASN A C 1
ATOM 1672 O O . ASN A 1 212 ? 13.964 -13.754 23.097 1.00 40.19 212 ASN A O 1
ATOM 1676 N N . ASN A 1 213 ? 12.979 -11.737 23.305 1.00 37.69 213 ASN A N 1
ATOM 1677 C CA . ASN A 1 213 ? 11.813 -12.169 24.074 1.00 37.69 213 ASN A CA 1
ATOM 1678 C C . ASN A 1 213 ? 10.483 -12.069 23.307 1.00 37.69 213 ASN A C 1
ATOM 1680 O O . ASN A 1 213 ? 9.452 -12.483 23.834 1.00 37.69 213 ASN A O 1
ATOM 1684 N N . LEU A 1 214 ? 10.481 -11.569 22.066 1.00 41.09 214 LEU A N 1
ATOM 1685 C CA . LEU A 1 214 ? 9.360 -11.738 21.143 1.00 41.09 214 LEU A CA 1
ATOM 1686 C C . LEU A 1 214 ? 9.719 -12.901 20.227 1.00 41.09 214 LEU A C 1
ATOM 1688 O O . LEU A 1 214 ? 10.199 -12.718 19.113 1.00 41.09 214 LEU A O 1
ATOM 1692 N N . ILE A 1 215 ? 9.485 -14.126 20.697 1.00 37.41 215 ILE A N 1
ATOM 1693 C CA . ILE A 1 215 ? 9.284 -15.217 19.749 1.00 37.41 215 ILE A CA 1
ATOM 1694 C C . ILE A 1 215 ? 8.082 -14.776 18.906 1.00 37.41 215 ILE A C 1
ATOM 1696 O O . ILE A 1 215 ? 6.949 -14.756 19.397 1.00 37.41 215 ILE A O 1
ATOM 1700 N N . PHE A 1 216 ? 8.343 -14.352 17.668 1.00 43.28 216 PHE A N 1
ATOM 1701 C CA . PHE A 1 216 ? 7.345 -14.161 16.620 1.00 43.28 216 PHE A CA 1
ATOM 1702 C C . PHE A 1 216 ? 6.788 -15.529 16.253 1.00 43.28 216 PHE A C 1
ATOM 1704 O O . PHE A 1 216 ? 7.047 -16.082 15.188 1.00 43.28 216 PHE A O 1
ATOM 1711 N N . ASP A 1 217 ? 6.055 -16.124 17.184 1.00 42.00 217 ASP A N 1
ATOM 1712 C CA . ASP A 1 217 ? 5.266 -17.283 16.869 1.00 42.00 217 ASP A CA 1
ATOM 1713 C C . ASP A 1 217 ? 4.047 -16.766 16.113 1.00 42.00 217 ASP A C 1
ATOM 1715 O O . ASP A 1 217 ? 3.088 -16.271 16.714 1.00 42.00 217 ASP A O 1
ATOM 1719 N N . LEU A 1 218 ? 4.097 -16.843 14.781 1.00 44.41 218 LEU A N 1
ATOM 1720 C CA . LEU A 1 218 ? 2.936 -16.568 13.938 1.00 44.41 218 LEU A CA 1
ATOM 1721 C C . LEU A 1 218 ? 1.711 -17.337 14.471 1.00 44.41 218 LEU A C 1
ATOM 1723 O O . LEU A 1 218 ? 0.610 -16.796 14.469 1.00 44.41 218 LEU A O 1
ATOM 1727 N N . ASN A 1 219 ? 1.895 -18.534 15.050 1.00 39.03 219 ASN A N 1
ATOM 1728 C CA . ASN A 1 219 ? 0.805 -19.322 15.631 1.00 39.03 219 ASN A CA 1
ATOM 1729 C C . ASN A 1 219 ? 0.131 -18.643 16.842 1.00 39.03 219 ASN A C 1
ATOM 1731 O O . ASN A 1 219 ? -1.040 -18.908 17.113 1.00 39.03 219 ASN A O 1
ATOM 1735 N N . ILE A 1 220 ? 0.822 -17.745 17.556 1.00 43.44 220 ILE A N 1
ATOM 1736 C CA . ILE A 1 220 ? 0.253 -16.950 18.659 1.00 43.44 220 ILE A CA 1
ATOM 1737 C C . ILE A 1 220 ? -0.505 -15.724 18.126 1.00 43.44 220 ILE A C 1
ATOM 1739 O O . ILE A 1 220 ? -1.508 -15.331 18.718 1.00 43.44 220 ILE A O 1
ATOM 1743 N N . TYR A 1 221 ? -0.050 -15.122 17.021 1.00 40.00 221 TYR A N 1
ATOM 1744 C CA . TYR A 1 221 ? -0.633 -13.889 16.473 1.00 40.00 221 TYR A CA 1
ATOM 1745 C C . TYR A 1 221 ? -1.812 -14.124 15.527 1.00 40.00 221 TYR A C 1
ATOM 1747 O O . TYR A 1 221 ? -2.712 -13.298 15.488 1.00 40.00 221 TYR A O 1
ATOM 1755 N N . VAL A 1 222 ? -1.861 -15.239 14.796 1.00 42.84 222 VAL A N 1
ATOM 1756 C CA . VAL A 1 222 ? -2.982 -15.571 13.893 1.00 42.84 222 VAL A CA 1
ATOM 1757 C C . VAL A 1 222 ? -3.808 -16.778 14.357 1.00 42.84 222 VAL A C 1
ATOM 1759 O O . VAL A 1 222 ? -4.825 -17.102 13.749 1.00 42.84 222 VAL A O 1
ATOM 1762 N N . GLY A 1 223 ? -3.468 -17.406 15.488 1.00 46.41 223 GLY A N 1
ATOM 1763 C CA . GLY A 1 223 ? -4.191 -18.566 16.022 1.00 46.41 223 GLY A CA 1
ATOM 1764 C C . GLY A 1 223 ? -4.069 -19.799 15.115 1.00 46.41 223 GLY A C 1
ATOM 1765 O O . GLY A 1 223 ? -3.027 -20.042 14.520 1.00 46.41 223 GLY A O 1
ATOM 1766 N N . ASN A 1 224 ? -5.147 -20.581 14.962 1.00 41.12 224 ASN A N 1
ATOM 1767 C CA . ASN A 1 224 ? -5.198 -21.765 14.076 1.00 41.12 224 ASN A CA 1
ATOM 1768 C C . ASN A 1 224 ? -5.126 -21.442 12.564 1.00 41.12 224 ASN A C 1
ATOM 1770 O O . ASN A 1 224 ? -5.380 -22.330 11.746 1.00 41.12 224 ASN A O 1
ATOM 1774 N N . TRP A 1 225 ? -4.832 -20.194 12.198 1.00 39.22 225 TRP A N 1
ATOM 1775 C CA . TRP A 1 225 ? -4.773 -19.710 10.826 1.00 39.22 225 TRP A CA 1
ATOM 1776 C C . TRP A 1 225 ? -3.312 -19.494 10.440 1.00 39.22 225 TRP A C 1
ATOM 1778 O O . TRP A 1 225 ? -2.662 -18.591 10.949 1.00 39.22 225 TRP A O 1
ATOM 1788 N N . CYS A 1 226 ? -2.778 -20.323 9.545 1.00 37.97 226 CYS A N 1
ATOM 1789 C CA . CYS A 1 226 ? -1.451 -20.107 8.977 1.00 37.97 226 CYS A CA 1
ATOM 1790 C C . CYS A 1 226 ? -1.600 -19.410 7.616 1.00 37.97 226 CYS A C 1
ATOM 1792 O O . CYS A 1 226 ? -2.383 -19.859 6.777 1.00 37.97 226 CYS A O 1
ATOM 1794 N N . PHE A 1 227 ? -0.859 -18.323 7.387 1.00 40.53 227 PHE A N 1
ATOM 1795 C CA . PHE A 1 227 ? -0.700 -17.743 6.055 1.00 40.53 227 PHE A CA 1
ATOM 1796 C C . PHE A 1 227 ? 0.360 -18.551 5.306 1.00 40.53 227 PHE A C 1
ATOM 1798 O O . PHE A 1 227 ? 1.554 -18.341 5.499 1.00 40.53 227 PHE A O 1
ATOM 1805 N N . GLN A 1 228 ? -0.061 -19.488 4.457 1.00 36.38 228 GLN A N 1
ATOM 1806 C CA . GLN A 1 228 ? 0.873 -20.201 3.591 1.00 36.38 228 GLN A CA 1
ATOM 1807 C C . GLN A 1 228 ? 0.958 -19.486 2.237 1.00 36.38 228 GLN A C 1
ATOM 1809 O O . GLN A 1 228 ? 0.009 -19.485 1.452 1.00 36.38 228 GLN A O 1
ATOM 1814 N N . VAL A 1 229 ? 2.107 -18.870 1.949 1.00 34.69 229 VAL A N 1
ATOM 1815 C CA . VAL A 1 229 ? 2.472 -18.484 0.580 1.00 34.69 229 VAL A CA 1
ATOM 1816 C C . VAL A 1 229 ? 2.977 -19.754 -0.101 1.00 34.69 229 VAL A C 1
ATOM 1818 O O . VAL A 1 229 ? 4.146 -20.109 0.019 1.00 34.69 229 VAL A O 1
ATOM 1821 N N . LEU A 1 230 ? 2.084 -20.497 -0.758 1.00 31.67 230 LEU A N 1
ATOM 1822 C CA . LEU A 1 230 ? 2.464 -21.714 -1.476 1.00 31.67 230 LEU A CA 1
ATOM 1823 C C . LEU A 1 230 ? 3.273 -21.348 -2.730 1.00 31.67 230 LEU A C 1
ATOM 1825 O O . LEU A 1 230 ? 2.732 -20.923 -3.753 1.00 31.67 230 LEU A O 1
ATOM 1829 N N . THR A 1 231 ? 4.592 -21.527 -2.662 1.00 31.64 231 THR A N 1
ATOM 1830 C CA . THR A 1 231 ? 5.487 -21.457 -3.820 1.00 31.64 231 THR A CA 1
ATOM 1831 C C . THR A 1 231 ? 5.440 -22.765 -4.604 1.00 31.64 231 THR A C 1
ATOM 1833 O O . THR A 1 231 ? 6.277 -23.631 -4.396 1.00 31.64 231 THR A O 1
ATOM 1836 N N . ALA A 1 232 ? 4.446 -22.903 -5.487 1.00 31.48 232 ALA A N 1
ATOM 1837 C CA . ALA A 1 232 ? 4.523 -23.552 -6.807 1.00 31.48 232 ALA A CA 1
ATOM 1838 C C . ALA A 1 232 ? 3.107 -23.800 -7.367 1.00 31.48 232 ALA A C 1
ATOM 1840 O O . ALA A 1 232 ? 2.287 -24.480 -6.762 1.00 31.48 232 ALA A O 1
ATOM 1841 N N . GLY A 1 233 ? 2.829 -23.287 -8.567 1.00 32.56 233 GLY A N 1
ATOM 1842 C CA . GLY A 1 233 ? 1.800 -23.837 -9.462 1.00 32.56 233 GLY A CA 1
ATOM 1843 C C . GLY A 1 233 ? 0.376 -23.284 -9.364 1.00 32.56 233 GLY A C 1
ATOM 1844 O O . GLY A 1 233 ? -0.284 -23.194 -10.396 1.00 32.56 233 GLY A O 1
ATOM 1845 N N . THR A 1 234 ? -0.100 -22.833 -8.203 1.00 31.56 234 THR A N 1
ATOM 1846 C CA . THR A 1 234 ? -1.421 -22.183 -8.092 1.00 31.56 234 THR A CA 1
ATOM 1847 C C . THR A 1 234 ? -1.370 -21.026 -7.110 1.00 31.56 234 THR A C 1
ATOM 1849 O O . THR A 1 234 ? -1.444 -21.219 -5.901 1.00 31.56 234 THR A O 1
ATOM 1852 N N . SER A 1 235 ? -1.250 -19.810 -7.640 1.00 30.56 235 SER A N 1
ATOM 1853 C CA . SER A 1 235 ? -1.233 -18.548 -6.895 1.00 30.56 235 SER A CA 1
ATOM 1854 C C . SER A 1 235 ? -2.590 -18.265 -6.233 1.00 30.56 235 SER A C 1
ATOM 1856 O O . SER A 1 235 ? -3.339 -17.398 -6.680 1.00 30.56 235 SER A O 1
ATOM 1858 N N . ARG A 1 236 ? -2.941 -19.014 -5.187 1.00 35.34 236 ARG A N 1
ATOM 1859 C CA . ARG A 1 236 ? -4.043 -18.700 -4.275 1.00 35.34 236 ARG A CA 1
ATOM 1860 C C . ARG A 1 236 ? -3.490 -18.639 -2.860 1.00 35.34 236 ARG A C 1
ATOM 1862 O O . ARG A 1 236 ? -2.977 -19.627 -2.352 1.00 35.34 236 ARG A O 1
ATOM 1869 N N . LEU A 1 237 ? -3.630 -17.475 -2.234 1.00 38.22 237 LEU A N 1
ATOM 1870 C CA . LEU A 1 237 ? -3.561 -17.351 -0.784 1.00 38.22 237 LEU A CA 1
ATOM 1871 C C . LEU A 1 237 ? -4.774 -18.120 -0.228 1.00 38.22 237 LEU A C 1
ATOM 1873 O O . LEU A 1 237 ? -5.910 -17.768 -0.545 1.00 38.22 237 LEU A O 1
ATOM 1877 N N . GLN A 1 238 ? -4.552 -19.195 0.529 1.00 36.97 238 GLN A N 1
ATOM 1878 C CA . GLN A 1 238 ? -5.620 -19.933 1.209 1.00 36.97 238 GLN A CA 1
ATOM 1879 C C . GLN A 1 238 ? -5.460 -19.787 2.719 1.00 36.97 238 GLN A C 1
ATOM 1881 O O . GLN A 1 238 ? -4.415 -20.121 3.270 1.00 36.97 238 GLN A O 1
ATOM 1886 N N . MET A 1 239 ? -6.512 -19.328 3.395 1.00 40.62 239 MET A N 1
ATOM 1887 C CA . MET A 1 239 ? -6.682 -19.562 4.826 1.00 40.62 239 MET A CA 1
ATOM 1888 C C . MET A 1 239 ? -7.203 -20.987 5.029 1.00 40.62 239 MET A C 1
ATOM 1890 O O . MET A 1 239 ? -8.346 -21.286 4.684 1.00 40.62 239 MET A O 1
ATOM 1894 N N . LEU A 1 240 ? -6.370 -21.872 5.581 1.00 39.44 240 LEU A N 1
ATOM 1895 C CA . LEU A 1 240 ? -6.765 -23.237 5.934 1.00 39.44 240 LEU A CA 1
ATOM 1896 C C . LEU A 1 240 ? -6.855 -23.399 7.459 1.00 39.44 240 LEU A C 1
ATOM 1898 O O . LEU A 1 240 ? -5.976 -22.908 8.173 1.00 39.44 240 LEU A O 1
ATOM 1902 N N . PRO A 1 241 ? -7.873 -24.110 7.979 1.00 35.75 241 PRO A N 1
ATOM 1903 C CA . PRO A 1 241 ? -7.860 -24.572 9.359 1.00 35.75 241 PRO A CA 1
ATOM 1904 C C . PRO A 1 241 ? -6.765 -25.635 9.544 1.00 35.75 241 PRO A C 1
ATOM 1906 O O . PRO A 1 241 ? -6.552 -26.478 8.673 1.00 35.75 241 PRO A O 1
ATOM 1909 N N . ARG A 1 242 ? -6.107 -25.645 10.711 1.00 36.94 242 ARG A N 1
ATOM 1910 C CA . ARG A 1 242 ? -5.014 -26.579 11.072 1.00 36.94 242 ARG A CA 1
ATOM 1911 C C . ARG A 1 242 ? -5.316 -28.068 10.817 1.00 36.94 242 ARG A C 1
ATOM 1913 O O . ARG A 1 242 ? -4.398 -28.854 10.625 1.00 36.94 242 ARG A O 1
ATOM 1920 N N . THR A 1 243 ? -6.585 -28.466 10.804 1.00 35.25 243 THR A N 1
ATOM 1921 C CA . THR A 1 243 ? -7.026 -29.849 10.559 1.00 35.25 243 THR A CA 1
ATOM 1922 C C . THR A 1 243 ? -6.975 -30.280 9.090 1.00 35.25 243 THR A C 1
ATOM 1924 O O . THR A 1 243 ? -7.176 -31.457 8.811 1.00 35.25 243 THR A O 1
ATOM 1927 N N . ALA A 1 244 ? -6.703 -29.365 8.154 1.00 35.97 244 ALA A N 1
ATOM 1928 C CA . ALA A 1 244 ? -6.622 -29.662 6.724 1.00 35.97 244 ALA A CA 1
ATOM 1929 C C . ALA A 1 244 ? -5.230 -30.145 6.257 1.00 35.97 244 ALA A C 1
ATOM 1931 O O . ALA A 1 244 ? -5.061 -30.443 5.076 1.00 35.97 244 ALA A O 1
ATOM 1932 N N . PHE A 1 245 ? -4.241 -30.245 7.153 1.00 33.19 245 PHE A N 1
ATOM 1933 C CA . PHE A 1 245 ? -2.903 -30.733 6.811 1.00 33.19 245 PHE A CA 1
ATOM 1934 C C . PHE A 1 245 ? -2.811 -32.257 6.968 1.00 33.19 245 PHE A C 1
ATOM 1936 O O . PHE A 1 245 ? -2.807 -32.787 8.079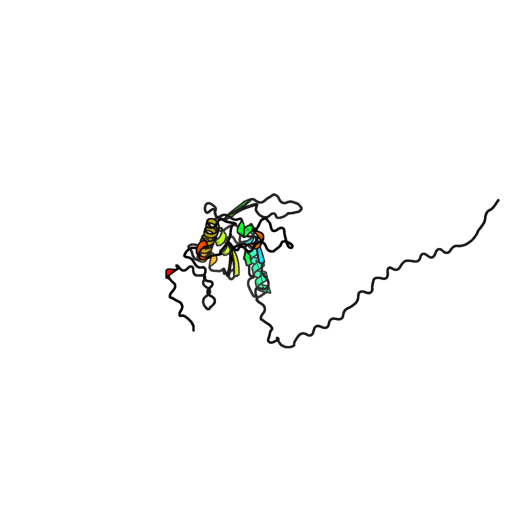 1.00 33.19 245 PHE A O 1
ATOM 1943 N N . ILE A 1 246 ? -2.708 -32.959 5.838 1.00 32.66 246 ILE A N 1
ATOM 1944 C CA . ILE A 1 246 ? -2.159 -34.317 5.781 1.00 32.66 246 ILE A CA 1
ATOM 1945 C C . ILE A 1 246 ? -0.645 -34.194 6.000 1.00 32.66 246 ILE A C 1
ATOM 1947 O O . ILE A 1 246 ? -0.009 -33.331 5.400 1.00 32.66 246 ILE A O 1
ATOM 1951 N N . GLN A 1 247 ? -0.103 -35.035 6.888 1.00 29.64 247 GLN A N 1
ATOM 1952 C CA . GLN A 1 247 ? 1.331 -35.199 7.151 1.00 29.64 247 GLN A CA 1
ATOM 1953 C C . GLN A 1 247 ? 2.163 -35.128 5.864 1.00 29.64 247 GLN A C 1
ATOM 1955 O O . GLN A 1 247 ? 1.938 -35.903 4.934 1.00 29.64 247 GLN A O 1
ATOM 1960 N N . GLU A 1 248 ? 3.160 -34.246 5.846 1.00 28.53 248 GLU A N 1
ATOM 1961 C CA . GLU A 1 248 ? 4.251 -34.332 4.879 1.00 28.53 248 GLU A CA 1
ATOM 1962 C C . GLU A 1 248 ? 4.971 -35.684 5.046 1.00 28.53 248 GLU A C 1
ATOM 1964 O O . GLU A 1 248 ? 5.271 -36.080 6.180 1.00 28.53 248 GLU A O 1
ATOM 1969 N N . PRO A 1 249 ? 5.265 -36.411 3.956 1.00 27.30 249 PRO A N 1
ATOM 1970 C CA . PRO A 1 249 ? 6.153 -37.556 4.020 1.00 27.30 249 PRO A CA 1
ATOM 1971 C C . PRO A 1 249 ? 7.579 -37.069 4.302 1.00 27.30 249 PRO A C 1
ATOM 1973 O O . PRO A 1 249 ? 8.112 -36.189 3.632 1.00 27.30 249 PRO A O 1
ATOM 1976 N N . SER A 1 250 ? 8.199 -37.673 5.309 1.00 27.86 250 SER A N 1
ATOM 1977 C CA . SER A 1 250 ? 9.619 -37.546 5.624 1.00 27.86 250 SER A CA 1
ATOM 1978 C C . SER A 1 250 ? 10.484 -37.833 4.393 1.00 27.86 250 SER A C 1
ATOM 1980 O O . SER A 1 250 ? 10.446 -38.949 3.871 1.00 27.86 250 SER A O 1
ATOM 1982 N N . PHE A 1 251 ? 11.294 -36.862 3.973 1.00 27.45 251 PHE A N 1
ATOM 1983 C CA . PHE A 1 251 ? 12.361 -37.088 3.002 1.00 27.45 251 PHE A CA 1
ATOM 1984 C C . PHE A 1 251 ? 13.653 -37.476 3.735 1.00 27.45 251 PHE A C 1
ATOM 1986 O O . PHE A 1 251 ? 14.166 -36.712 4.555 1.00 27.45 251 PHE A O 1
ATOM 1993 N N . ILE A 1 252 ? 14.110 -38.699 3.450 1.00 35.31 252 ILE A N 1
ATOM 1994 C CA . ILE A 1 252 ? 15.512 -39.136 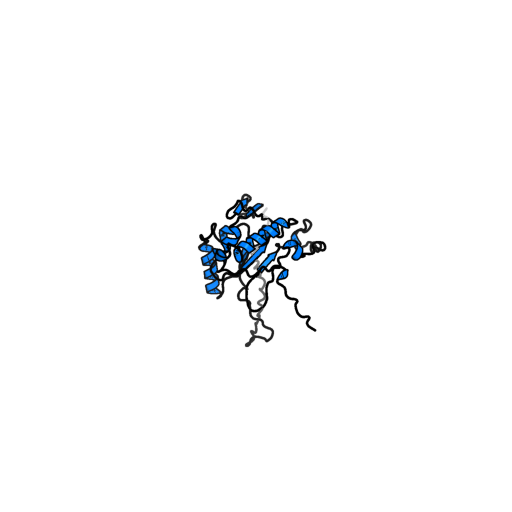3.534 1.00 35.31 252 ILE A CA 1
ATOM 19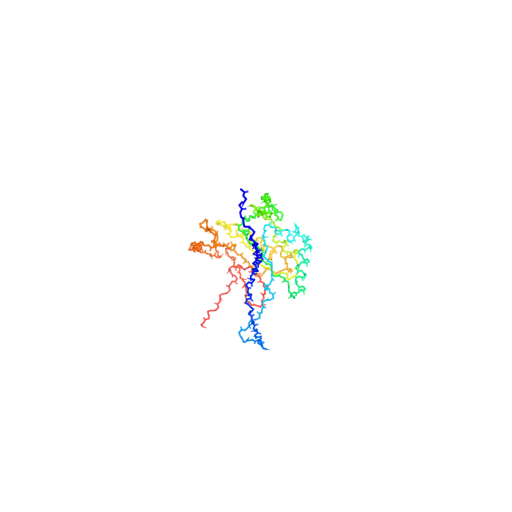95 C C . ILE A 1 252 ? 16.256 -38.522 2.347 1.00 35.31 252 ILE A C 1
ATOM 1997 O O . ILE A 1 252 ? 15.649 -38.500 1.249 1.00 35.31 252 ILE A O 1
#

pLDDT: mean 75.37, std 23.94, range [27.3, 98.56]

Radius of gyration: 29.43 Å; chains: 1; bounding box: 80×114×50 Å

Foldseek 3Di:
DDDDDPDDDPPDPPPPPPPPPPPDDDDDDDDDDPDDDPPDDDDDLQPDADEAELQPLCVQLNPDQPGGPPVNQVVQVVVCVVSVAGHEYEYAPPCLQAAAEDQVDAAKDFAFDPADPVRNDGGTPYMYGYLCNLLSLLSHDFAHEYEYRAHLHDPDLVRSQVSVVSNCCCCPNPNNVSNVRYHHQYYHYDDPVQPVDPPDDDDPDDRRDPVPVPPPPVCVSNPQWDQDCDPDDDRDRDGDGVVPDDDDDDDD